Protein AF-A0A3C1LB53-F1 (afdb_monomer)

Radius of gyration: 31.08 Å; Cα contacts (8 Å, |Δi|>4): 288; chains: 1; bounding box: 71×48×94 Å

pLDDT: mean 78.27, std 11.93, range [28.14, 94.56]

Structure (mmCIF, N/CA/C/O backbone):
data_AF-A0A3C1LB53-F1
#
_entry.id   AF-A0A3C1LB53-F1
#
loop_
_atom_site.group_PDB
_atom_site.id
_atom_site.type_symbol
_atom_site.label_atom_id
_atom_site.label_alt_id
_atom_site.label_comp_id
_atom_site.label_asym_id
_atom_site.label_entity_id
_atom_site.label_seq_id
_atom_site.pdbx_PDB_ins_code
_atom_site.Cartn_x
_atom_site.Cartn_y
_atom_site.Cartn_z
_atom_site.occupancy
_atom_site.B_iso_or_equiv
_atom_site.auth_seq_id
_atom_site.auth_comp_id
_atom_site.auth_asym_id
_atom_site.auth_atom_id
_atom_site.pdbx_PDB_model_num
ATOM 1 N N . MET A 1 1 ? 11.027 14.997 -14.728 1.00 46.91 1 MET A N 1
ATOM 2 C CA . MET A 1 1 ? 11.339 13.671 -14.142 1.00 46.91 1 MET A CA 1
ATOM 3 C C . MET A 1 1 ? 10.729 13.478 -12.745 1.00 46.91 1 MET A C 1
ATOM 5 O O . MET A 1 1 ? 10.028 12.491 -12.561 1.00 46.91 1 MET A O 1
ATOM 9 N N . ARG A 1 2 ? 10.890 14.420 -11.790 1.00 47.69 2 ARG A N 1
ATOM 10 C CA . ARG A 1 2 ? 10.272 14.357 -10.437 1.00 47.69 2 ARG A CA 1
ATOM 11 C C . ARG A 1 2 ? 8.750 14.111 -10.445 1.00 47.69 2 ARG A C 1
ATOM 13 O O . ARG A 1 2 ? 8.288 13.198 -9.766 1.00 47.69 2 ARG A O 1
ATOM 20 N N . ASP A 1 3 ? 7.990 14.831 -11.271 1.00 52.19 3 ASP A N 1
ATOM 21 C CA . ASP A 1 3 ? 6.524 14.672 -11.346 1.00 52.19 3 ASP A CA 1
ATOM 22 C C . ASP A 1 3 ? 6.073 13.354 -11.979 1.00 52.19 3 ASP A C 1
ATOM 24 O O . ASP A 1 3 ? 4.930 12.935 -11.797 1.00 52.19 3 ASP A O 1
ATOM 28 N N . THR A 1 4 ? 6.945 12.705 -12.748 1.00 54.25 4 THR A N 1
ATOM 29 C CA . THR A 1 4 ? 6.654 11.421 -13.393 1.00 54.25 4 THR A CA 1
ATOM 30 C C . THR A 1 4 ? 6.797 10.292 -12.375 1.00 54.25 4 THR A C 1
ATOM 32 O O . THR A 1 4 ? 5.874 9.498 -12.225 1.00 54.25 4 THR A O 1
ATOM 35 N N . VAL A 1 5 ? 7.887 10.296 -11.594 1.00 56.81 5 VAL A N 1
ATOM 36 C CA . VAL A 1 5 ? 8.133 9.325 -10.508 1.00 56.81 5 VAL A CA 1
ATOM 37 C C . VAL A 1 5 ? 7.121 9.484 -9.368 1.00 56.81 5 VAL A C 1
ATOM 39 O O . VAL A 1 5 ? 6.623 8.505 -8.815 1.00 56.81 5 VAL A O 1
ATOM 42 N N . ALA A 1 6 ? 6.766 10.724 -9.017 1.00 60.75 6 ALA A N 1
ATOM 43 C CA . ALA A 1 6 ? 5.757 10.977 -7.991 1.00 60.75 6 ALA A CA 1
ATOM 44 C C . ALA A 1 6 ? 4.367 10.463 -8.404 1.00 60.75 6 ALA A C 1
ATOM 46 O O . ALA A 1 6 ? 3.650 9.916 -7.566 1.00 60.75 6 ALA A O 1
ATOM 47 N N . ARG A 1 7 ? 4.001 10.599 -9.687 1.00 58.53 7 ARG A N 1
ATOM 48 C CA . ARG A 1 7 ? 2.725 10.101 -10.221 1.00 58.53 7 ARG A CA 1
ATOM 49 C C . ARG A 1 7 ? 2.685 8.581 -10.342 1.00 58.53 7 ARG A C 1
ATOM 51 O O . ARG A 1 7 ? 1.647 8.004 -10.038 1.00 58.53 7 ARG A O 1
ATOM 58 N N . SER A 1 8 ? 3.787 7.929 -10.713 1.00 58.62 8 SER A N 1
ATOM 59 C CA . SER A 1 8 ? 3.839 6.463 -10.782 1.00 58.62 8 SER A CA 1
ATOM 60 C C . SER A 1 8 ? 3.802 5.799 -9.401 1.00 58.62 8 SER A C 1
ATOM 62 O O . SER A 1 8 ? 3.208 4.736 -9.254 1.00 58.62 8 SER A O 1
ATOM 64 N N . LEU A 1 9 ? 4.347 6.444 -8.362 1.00 65.69 9 LEU A N 1
ATOM 65 C CA . LEU A 1 9 ? 4.307 5.934 -6.982 1.00 65.69 9 LEU A CA 1
ATOM 66 C C . LEU A 1 9 ? 3.056 6.350 -6.189 1.00 65.69 9 LEU A C 1
ATOM 68 O O . LEU A 1 9 ? 2.838 5.854 -5.080 1.00 65.69 9 LEU A O 1
ATOM 72 N N . ALA A 1 10 ? 2.233 7.260 -6.716 1.00 65.25 10 ALA A N 1
ATOM 73 C CA . ALA A 1 10 ? 1.051 7.769 -6.020 1.00 65.25 10 ALA A CA 1
ATOM 74 C C . ALA A 1 10 ? 0.059 6.666 -5.593 1.00 65.25 10 ALA A C 1
ATOM 76 O O . ALA A 1 10 ? -0.355 6.693 -4.431 1.00 65.25 10 ALA A O 1
ATOM 77 N N . PRO A 1 11 ? -0.278 5.661 -6.431 1.00 62.09 11 PRO A N 1
ATOM 78 C CA . PRO A 1 11 ? -1.201 4.596 -6.037 1.00 62.09 11 PRO A CA 1
ATOM 79 C C . PRO A 1 11 ? -0.694 3.794 -4.834 1.00 62.09 11 PRO A C 1
ATOM 81 O O . PRO A 1 11 ? -1.446 3.541 -3.896 1.00 62.09 11 PRO A O 1
ATOM 84 N N . VAL A 1 12 ? 0.603 3.470 -4.811 1.00 66.31 12 VAL A N 1
ATOM 85 C CA . VAL A 1 12 ? 1.238 2.733 -3.707 1.00 66.31 12 VAL A CA 1
ATOM 86 C C . VAL A 1 12 ? 1.220 3.554 -2.425 1.00 66.31 12 VAL A C 1
ATOM 88 O O . VAL A 1 12 ? 0.872 3.044 -1.365 1.00 66.31 12 VAL A O 1
ATOM 91 N N . ARG A 1 13 ? 1.536 4.852 -2.510 1.00 73.12 13 ARG A N 1
ATOM 92 C CA . ARG A 1 13 ? 1.498 5.750 -1.346 1.00 73.12 13 ARG A CA 1
ATOM 93 C C . ARG A 1 13 ? 0.098 5.840 -0.751 1.00 73.12 13 ARG A C 1
ATOM 95 O O . ARG A 1 13 ? -0.046 5.761 0.465 1.00 73.12 13 ARG A O 1
ATOM 102 N N . VAL A 1 14 ? -0.924 5.966 -1.595 1.00 70.81 14 VAL A N 1
ATOM 103 C CA . VAL A 1 14 ? -2.325 5.987 -1.154 1.00 70.81 14 VAL A CA 1
ATOM 104 C C . VAL A 1 14 ? -2.708 4.654 -0.504 1.00 70.81 14 VAL A C 1
ATOM 106 O O . VAL A 1 14 ? -3.319 4.670 0.564 1.00 70.81 14 VAL A O 1
ATOM 109 N N . ALA A 1 15 ? -2.290 3.518 -1.077 1.00 66.88 15 ALA A N 1
ATOM 110 C CA . ALA A 1 15 ? -2.527 2.181 -0.515 1.00 66.88 15 ALA A CA 1
ATOM 111 C C . ALA A 1 15 ? -1.981 2.070 0.908 1.00 66.88 15 ALA A C 1
ATOM 113 O O . ALA A 1 15 ? -2.692 1.703 1.844 1.00 66.88 15 ALA A O 1
ATOM 114 N N . SER A 1 16 ? -0.709 2.432 1.061 1.00 70.81 16 SER A N 1
ATOM 115 C CA . SER A 1 16 ? 0.018 2.338 2.320 1.00 70.81 16 SER A CA 1
ATOM 116 C C . SER A 1 16 ? -0.558 3.284 3.371 1.00 70.81 16 SER A C 1
ATOM 118 O O . SER A 1 16 ? -0.733 2.881 4.517 1.00 70.81 16 SER A O 1
ATOM 120 N N . LEU A 1 17 ? -0.924 4.516 2.994 1.00 79.75 17 LEU A N 1
ATOM 121 C CA . LEU A 1 17 ? -1.546 5.478 3.910 1.00 79.75 17 LEU A CA 1
ATOM 122 C C . LEU A 1 17 ? -2.924 5.016 4.388 1.00 79.75 17 LEU A C 1
ATOM 124 O O . LEU A 1 17 ? -3.208 5.092 5.584 1.00 79.75 17 LEU A O 1
ATOM 128 N N . LEU A 1 18 ? -3.762 4.499 3.484 1.00 72.31 18 LEU A N 1
ATOM 129 C CA . LEU A 1 18 ? -5.044 3.898 3.857 1.00 72.31 18 LEU A CA 1
ATOM 130 C C . LEU A 1 18 ? -4.835 2.709 4.796 1.00 72.31 18 LEU A C 1
ATOM 132 O O . LEU A 1 18 ? -5.570 2.559 5.771 1.00 72.31 18 LEU A O 1
ATOM 136 N N . SER A 1 19 ? -3.797 1.911 4.542 1.00 67.62 19 SER A N 1
ATOM 137 C CA . SER A 1 19 ? -3.462 0.766 5.378 1.00 67.62 19 SER A CA 1
ATOM 138 C C . SER A 1 19 ? -3.103 1.147 6.801 1.00 67.62 19 SER A C 1
ATOM 140 O O . SER A 1 19 ? -3.735 0.687 7.757 1.00 67.62 19 SER A O 1
ATOM 142 N N . ILE A 1 20 ? -2.171 2.086 6.934 1.00 78.00 20 ILE A N 1
ATOM 143 C CA . ILE A 1 20 ? -1.763 2.648 8.219 1.00 78.00 20 ILE A CA 1
ATOM 144 C C . ILE A 1 20 ? -2.967 3.268 8.943 1.00 78.00 20 ILE A C 1
ATOM 146 O O . ILE A 1 20 ? -3.147 3.030 10.138 1.00 78.00 20 ILE A O 1
ATOM 150 N N . ALA A 1 21 ? -3.827 4.008 8.235 1.00 81.00 21 ALA A N 1
ATOM 151 C CA . ALA A 1 21 ? -5.024 4.604 8.820 1.00 81.00 21 ALA A CA 1
ATOM 152 C C . ALA A 1 21 ? -5.981 3.537 9.377 1.00 81.00 21 ALA A C 1
ATOM 154 O O . ALA A 1 21 ? -6.424 3.651 10.518 1.00 81.00 21 ALA A O 1
ATOM 155 N N . CYS A 1 22 ? -6.256 2.464 8.629 1.00 72.88 22 CYS A N 1
ATOM 156 C CA . CYS A 1 22 ? -7.092 1.359 9.102 1.00 72.88 22 CYS A CA 1
ATOM 157 C C . CYS A 1 22 ? -6.512 0.678 10.353 1.00 72.88 22 CYS A C 1
ATOM 159 O O . CYS A 1 22 ? -7.256 0.434 11.308 1.00 72.88 22 CYS A O 1
ATOM 161 N N . VAL A 1 23 ? -5.198 0.417 10.379 1.00 73.38 23 VAL A N 1
ATOM 162 C CA . VAL A 1 23 ? -4.503 -0.151 11.551 1.00 73.38 23 VAL A CA 1
ATOM 163 C C . VAL A 1 23 ? -4.656 0.769 12.763 1.00 73.38 23 VAL A C 1
ATOM 165 O O . VAL A 1 23 ? -4.979 0.312 13.861 1.00 73.38 23 VAL A O 1
ATOM 168 N N . LEU A 1 24 ? -4.475 2.075 12.562 1.00 84.00 24 LEU A N 1
ATOM 169 C CA . LEU A 1 24 ? -4.544 3.062 13.631 1.00 84.00 24 LEU A CA 1
ATOM 170 C C . LEU A 1 24 ? -5.963 3.197 14.201 1.00 84.00 24 LEU A C 1
ATOM 172 O O . LEU A 1 24 ? -6.129 3.252 15.420 1.00 84.00 24 LEU A O 1
ATOM 176 N N . ILE A 1 25 ? -6.998 3.162 13.355 1.00 82.00 25 ILE A N 1
ATOM 177 C CA . ILE A 1 25 ? -8.403 3.116 13.804 1.00 82.00 25 ILE A CA 1
ATOM 178 C C . ILE A 1 25 ? -8.652 1.851 14.632 1.00 82.00 25 ILE A C 1
ATOM 180 O O . ILE A 1 25 ? -9.246 1.916 15.706 1.00 82.00 25 ILE A O 1
ATOM 184 N N . ALA A 1 26 ? -8.180 0.689 14.175 1.00 73.44 26 ALA A N 1
ATOM 185 C CA . ALA A 1 26 ? -8.355 -0.568 14.901 1.00 73.44 26 ALA A CA 1
ATOM 186 C C . ALA A 1 26 ? -7.703 -0.527 16.296 1.00 73.44 26 ALA A C 1
ATOM 188 O O . ALA A 1 26 ? -8.343 -0.876 17.294 1.00 73.44 26 ALA A O 1
ATOM 189 N N . ALA A 1 27 ? -6.455 -0.058 16.369 1.00 80.50 27 ALA A N 1
ATOM 190 C CA . ALA A 1 27 ? -5.700 0.065 17.612 1.00 80.50 27 ALA A CA 1
ATOM 191 C C . ALA A 1 27 ? -6.355 1.055 18.588 1.00 80.50 27 ALA A C 1
ATOM 193 O O . ALA A 1 27 ? -6.500 0.768 19.776 1.00 80.50 27 ALA A O 1
ATOM 194 N N . THR A 1 28 ? -6.819 2.200 18.087 1.00 84.94 28 THR A N 1
ATOM 195 C CA . THR A 1 28 ? -7.469 3.233 18.910 1.00 84.94 28 THR A CA 1
ATOM 196 C C . THR A 1 28 ? -8.845 2.804 19.406 1.00 84.94 28 THR A C 1
ATOM 198 O O . THR A 1 28 ? -9.196 3.091 20.549 1.00 84.94 28 THR A O 1
ATOM 201 N N . VAL A 1 29 ? -9.601 2.031 18.620 1.00 82.25 29 VAL A N 1
ATOM 202 C CA . VAL A 1 29 ? -10.841 1.390 19.084 1.00 82.25 29 VAL A CA 1
ATOM 203 C C . VAL A 1 29 ? -10.561 0.384 20.203 1.00 82.25 29 VAL A C 1
ATOM 205 O O . VAL A 1 29 ? -11.335 0.320 21.161 1.00 82.25 29 VAL A O 1
ATOM 208 N N . LEU A 1 30 ? -9.480 -0.398 20.113 1.00 80.19 30 LEU A N 1
ATOM 209 C CA . LEU A 1 30 ? -9.091 -1.332 21.175 1.00 80.19 30 LEU A CA 1
ATOM 210 C C . LEU A 1 30 ? -8.728 -0.578 22.464 1.00 80.19 30 LEU A C 1
ATOM 212 O O . LEU A 1 30 ? -9.268 -0.893 23.524 1.00 80.19 30 LEU A O 1
ATOM 216 N N . LEU A 1 31 ? -7.911 0.472 22.350 1.00 83.56 31 LEU A N 1
ATOM 217 C CA . LEU A 1 31 ? -7.533 1.340 23.468 1.00 83.56 31 LEU A CA 1
ATOM 218 C C . LEU A 1 31 ? -8.756 2.016 24.108 1.00 83.56 31 LEU A C 1
ATOM 220 O O . LEU A 1 31 ? -8.923 2.011 25.327 1.00 83.56 31 LEU A O 1
ATOM 224 N N . GLY A 1 32 ? -9.673 2.536 23.293 1.00 83.75 32 GLY A N 1
ATOM 225 C CA . GLY A 1 32 ? -10.911 3.135 23.781 1.00 83.75 32 GLY A CA 1
ATOM 226 C C . GLY A 1 32 ? -11.844 2.127 24.465 1.00 83.75 32 GLY A C 1
ATOM 227 O O . GLY A 1 32 ? -12.562 2.476 25.401 1.00 83.75 32 GLY A O 1
ATOM 228 N N . ARG A 1 33 ? -11.816 0.849 24.065 1.00 80.00 33 ARG A N 1
ATOM 229 C CA . ARG A 1 33 ? -12.563 -0.220 24.750 1.00 80.00 33 ARG A CA 1
ATOM 230 C C . ARG A 1 33 ? -11.959 -0.599 26.093 1.00 80.00 33 ARG A C 1
ATOM 232 O O . ARG A 1 33 ? -12.714 -0.832 27.035 1.00 80.00 33 ARG A O 1
ATOM 239 N N . GLU A 1 34 ? -10.637 -0.636 26.197 1.00 82.00 34 GLU A N 1
ATOM 240 C CA . GLU A 1 34 ? -9.948 -0.821 27.477 1.00 82.00 34 GLU A CA 1
ATOM 241 C C . GLU A 1 34 ? -10.311 0.309 28.453 1.00 82.00 34 GLU A C 1
ATOM 243 O O . GLU A 1 34 ? -10.662 0.073 29.609 1.00 82.00 34 GLU A O 1
ATOM 248 N N . ARG A 1 35 ? -10.377 1.537 27.933 1.00 84.75 35 ARG A N 1
ATOM 249 C CA . ARG A 1 35 ? -10.752 2.762 28.654 1.00 84.75 35 ARG A CA 1
ATOM 250 C C . ARG A 1 35 ? -12.267 3.004 28.725 1.00 84.75 35 ARG A C 1
ATOM 252 O O . ARG A 1 35 ? -12.703 4.086 29.112 1.00 84.75 35 ARG A O 1
ATOM 259 N N . ARG A 1 36 ? -13.111 2.019 28.387 1.00 83.75 36 ARG A N 1
ATOM 260 C CA . ARG A 1 36 ? -14.563 2.228 28.196 1.00 83.75 36 ARG A CA 1
ATOM 261 C C . ARG A 1 36 ? -15.267 2.821 29.415 1.00 83.75 36 ARG A C 1
ATOM 263 O O . ARG A 1 36 ? -16.212 3.586 29.252 1.00 83.75 36 ARG A O 1
ATOM 270 N N . ARG A 1 37 ? -14.847 2.455 30.631 1.00 84.75 37 ARG A N 1
ATOM 271 C CA . ARG A 1 37 ? -15.431 2.999 31.871 1.00 84.75 37 ARG A CA 1
ATOM 272 C C . ARG A 1 37 ? -15.138 4.491 32.019 1.00 84.75 37 ARG A C 1
ATOM 274 O O . ARG A 1 37 ? -16.052 5.246 32.318 1.00 84.75 37 ARG A O 1
ATOM 281 N N . GLU A 1 38 ? -13.900 4.895 31.760 1.00 88.50 38 GLU A N 1
ATOM 282 C CA . GLU A 1 38 ? -13.447 6.288 31.815 1.00 88.50 38 GLU A CA 1
ATOM 283 C C . GLU A 1 38 ? -14.166 7.140 30.761 1.00 88.50 38 GLU A C 1
ATOM 285 O O . GLU A 1 38 ? -14.794 8.139 31.104 1.00 88.50 38 GLU A O 1
ATOM 290 N N . LEU A 1 39 ? -14.194 6.681 29.503 1.00 87.06 39 LEU A N 1
ATOM 291 C CA . LEU A 1 39 ? -14.891 7.378 28.414 1.00 87.06 39 LEU A CA 1
ATOM 292 C C . LEU A 1 39 ? -16.389 7.538 28.692 1.00 87.06 39 LEU A C 1
ATOM 294 O O . LEU A 1 39 ? -16.947 8.610 28.474 1.00 87.06 39 LEU A O 1
ATOM 298 N N . ARG A 1 40 ? -17.036 6.492 29.220 1.00 85.69 40 ARG A N 1
ATOM 299 C CA . ARG A 1 40 ? -18.462 6.538 29.558 1.00 85.69 40 ARG A CA 1
ATOM 300 C C . ARG A 1 40 ? -18.741 7.487 30.721 1.00 85.69 40 ARG A C 1
ATOM 302 O O . ARG A 1 40 ? -19.764 8.158 30.704 1.00 85.69 40 ARG A O 1
ATOM 309 N N . LEU A 1 41 ? -17.861 7.557 31.721 1.00 89.94 41 LEU A N 1
ATOM 310 C CA . LEU A 1 41 ? -17.999 8.503 32.832 1.00 89.94 41 LEU A CA 1
ATOM 311 C C . LEU A 1 41 ? -17.893 9.956 32.352 1.00 89.94 41 LEU A C 1
ATOM 313 O O . LEU A 1 41 ? -18.724 10.770 32.741 1.00 89.94 41 LEU A O 1
ATOM 317 N N . LEU A 1 42 ? -16.919 10.270 31.493 1.00 87.50 42 LEU A N 1
ATOM 318 C CA . LEU A 1 42 ? -16.757 11.611 30.916 1.00 87.50 42 LEU A CA 1
ATOM 319 C C . LEU A 1 42 ? -17.951 11.998 30.038 1.00 87.50 42 LEU A C 1
ATOM 321 O O . LEU A 1 42 ? -18.494 13.092 30.164 1.00 87.50 42 LEU A O 1
ATOM 325 N N . ALA A 1 43 ? -18.423 11.067 29.211 1.00 86.19 43 ALA A N 1
ATOM 326 C CA . ALA A 1 43 ? -19.570 11.307 28.350 1.00 86.19 43 ALA A CA 1
ATOM 327 C C . ALA A 1 43 ? -20.884 11.455 29.154 1.00 86.19 43 ALA A C 1
ATOM 329 O O . ALA A 1 43 ? -21.685 12.335 28.858 1.00 86.19 43 ALA A O 1
ATOM 330 N N . MET A 1 44 ? -21.087 10.686 30.236 1.00 87.25 44 MET A N 1
ATOM 331 C CA . MET A 1 44 ? -22.239 10.862 31.145 1.00 87.25 44 MET A CA 1
ATOM 332 C C . MET A 1 44 ? -22.193 12.174 31.940 1.00 87.25 44 MET A C 1
ATOM 334 O O . MET A 1 44 ? -23.237 12.670 32.351 1.00 87.25 44 MET A O 1
ATOM 338 N N . ARG A 1 45 ? -21.005 12.758 32.145 1.00 89.00 45 ARG A N 1
ATOM 339 C CA . ARG A 1 45 ? -20.851 14.109 32.710 1.00 89.00 45 ARG A CA 1
ATOM 340 C C . ARG A 1 45 ? -21.210 15.220 31.715 1.00 89.00 45 ARG A C 1
ATOM 342 O O . ARG A 1 45 ? -21.141 16.389 32.079 1.00 89.00 45 ARG A O 1
ATOM 349 N N . GLY A 1 46 ? -21.591 14.872 30.484 1.00 85.69 46 GLY A N 1
ATOM 350 C CA . GLY A 1 46 ? -21.941 15.829 29.438 1.00 85.69 46 GLY A CA 1
ATOM 351 C C . GLY A 1 46 ? -20.727 16.510 28.807 1.00 85.69 46 GLY A C 1
ATOM 352 O O . GLY A 1 46 ? -20.868 17.571 28.200 1.00 85.69 46 GLY A O 1
ATOM 353 N N . GLU A 1 47 ? -19.523 15.945 28.952 1.00 89.69 47 GLU A N 1
ATOM 354 C CA . GLU A 1 47 ? -18.356 16.500 28.274 1.00 89.69 47 GLU A CA 1
ATOM 355 C C . GLU A 1 47 ? -18.458 16.310 26.759 1.00 89.69 47 GLU A C 1
ATOM 357 O O . GLU A 1 47 ? -18.709 15.216 26.257 1.00 89.69 47 GLU A O 1
ATOM 362 N N . HIS A 1 48 ? -18.219 17.393 26.017 1.00 87.19 48 HIS A N 1
ATOM 363 C CA . HIS A 1 48 ? -18.250 17.365 24.560 1.00 87.19 48 HIS A CA 1
ATOM 364 C C . HIS A 1 48 ? -17.171 16.408 24.002 1.00 87.19 48 HIS A C 1
ATOM 366 O O . HIS A 1 48 ? -16.021 16.478 24.455 1.00 87.19 48 HIS A O 1
ATOM 372 N N . PRO A 1 49 ? -17.460 15.593 22.964 1.00 87.25 49 PRO A N 1
ATOM 373 C CA . PRO A 1 49 ? -16.526 14.603 22.406 1.00 87.25 49 PRO A CA 1
ATOM 374 C C . PRO A 1 49 ? -15.147 15.163 22.031 1.00 87.25 49 PRO A C 1
ATOM 376 O O . PRO A 1 49 ? -14.130 14.486 22.176 1.00 87.25 49 PRO A O 1
ATOM 379 N N . ALA A 1 50 ? -15.095 16.425 21.595 1.00 88.38 50 ALA A N 1
ATOM 380 C CA . ALA A 1 50 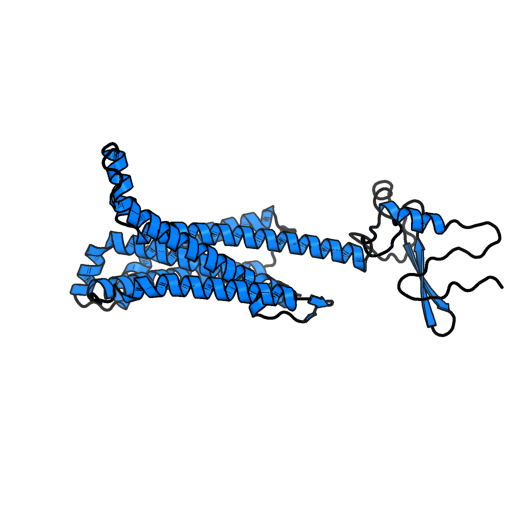? -13.841 17.113 21.282 1.00 88.38 50 ALA A CA 1
ATOM 381 C C . ALA A 1 50 ? -12.950 17.354 22.516 1.00 88.38 50 ALA A C 1
ATOM 383 O O . ALA A 1 50 ? -11.730 17.269 22.408 1.00 88.38 50 ALA A O 1
ATOM 384 N N . ARG A 1 51 ? -13.534 17.627 23.693 1.00 89.44 51 ARG A N 1
ATOM 385 C CA . ARG A 1 51 ? -12.766 17.803 24.939 1.00 89.44 51 ARG A CA 1
ATOM 386 C C . ARG A 1 51 ? -12.184 16.480 25.413 1.00 89.44 51 ARG A C 1
ATOM 388 O O . ARG A 1 51 ? -11.013 16.437 25.774 1.00 89.44 51 ARG A O 1
ATOM 395 N N . ILE A 1 52 ? -12.964 15.404 25.307 1.00 88.25 52 ILE A N 1
ATOM 396 C CA . ILE A 1 52 ? -12.493 14.045 25.589 1.00 88.25 52 ILE A CA 1
ATOM 397 C C . ILE A 1 52 ? -11.333 13.702 24.645 1.00 88.25 52 ILE A C 1
ATOM 399 O O . ILE A 1 52 ? -10.265 13.319 25.105 1.00 88.25 52 ILE A O 1
ATOM 403 N N . ALA A 1 53 ? -11.489 13.922 23.336 1.00 89.12 53 ALA A N 1
ATOM 404 C CA . ALA A 1 53 ? -10.420 13.704 22.359 1.00 89.12 53 ALA A CA 1
ATOM 405 C C . ALA A 1 53 ? -9.134 14.478 22.712 1.00 89.12 53 ALA A C 1
ATOM 407 O O . ALA A 1 53 ? -8.054 13.889 22.741 1.00 89.12 53 ALA A O 1
ATOM 408 N N . LEU A 1 54 ? -9.257 15.769 23.046 1.00 91.06 54 LEU A N 1
ATOM 409 C CA . LEU A 1 54 ? -8.132 16.619 23.451 1.00 91.06 54 LEU A CA 1
ATOM 410 C C . LEU A 1 54 ? -7.441 16.134 24.731 1.00 91.06 54 LEU A C 1
ATOM 412 O O . LEU A 1 54 ? -6.216 16.192 24.808 1.00 91.06 54 LEU A O 1
ATOM 416 N N . ALA A 1 55 ? -8.196 15.619 25.703 1.00 90.25 55 ALA A N 1
ATOM 417 C CA . ALA A 1 55 ? -7.639 15.084 26.944 1.00 90.25 55 ALA A CA 1
ATOM 418 C C . ALA A 1 55 ? -6.753 13.846 26.707 1.00 90.25 55 ALA A C 1
ATOM 420 O O . ALA A 1 55 ? -5.762 13.654 27.411 1.00 90.25 55 ALA A O 1
ATOM 421 N N . PHE A 1 56 ? -7.060 13.033 25.689 1.00 89.94 56 PHE A N 1
ATOM 422 C CA . PHE A 1 56 ? -6.260 11.854 25.329 1.00 89.94 56 PHE A CA 1
ATOM 423 C C . PHE A 1 56 ? -5.086 12.165 24.385 1.00 89.94 56 PHE A C 1
ATOM 425 O O . PHE A 1 56 ? -4.114 11.405 24.365 1.00 89.94 56 PHE A O 1
ATOM 432 N N . THR A 1 57 ? -5.110 13.287 23.660 1.00 92.69 57 THR A N 1
ATOM 433 C CA . THR A 1 57 ? -4.025 13.743 22.769 1.00 92.69 57 THR A CA 1
ATOM 434 C C . THR A 1 57 ? -2.609 13.667 23.363 1.00 92.69 57 THR A C 1
ATOM 436 O O . THR A 1 57 ? -1.741 13.133 22.674 1.00 92.69 57 THR A O 1
ATOM 439 N N . PRO A 1 58 ? -2.314 14.119 24.602 1.00 93.25 58 PRO A N 1
ATOM 440 C CA . PRO A 1 58 ? -0.957 14.023 25.155 1.00 93.25 58 PRO A CA 1
ATOM 441 C C . PRO A 1 58 ? -0.478 12.575 25.311 1.00 93.25 58 PRO A C 1
ATOM 443 O O . PRO A 1 58 ? 0.675 12.276 25.009 1.00 93.25 58 PRO A O 1
ATOM 446 N N . SER A 1 59 ? -1.363 11.655 25.708 1.00 92.19 59 SER A N 1
ATOM 447 C CA . SER A 1 59 ? -1.023 10.228 25.803 1.00 92.19 59 SER A CA 1
ATOM 448 C C . SER A 1 59 ? -0.756 9.605 24.429 1.00 92.19 59 SER A C 1
ATOM 450 O O . SER A 1 59 ? 0.168 8.809 24.273 1.00 92.19 59 SER A O 1
ATOM 452 N N . LEU A 1 60 ? -1.517 10.025 23.412 1.00 92.19 60 LEU A N 1
ATOM 453 C CA . LEU A 1 60 ? -1.325 9.602 22.027 1.00 92.19 60 LEU A CA 1
ATOM 454 C C . LEU A 1 60 ? -0.015 10.149 21.451 1.00 92.19 60 LEU A C 1
ATOM 456 O O . LEU A 1 60 ? 0.716 9.404 20.810 1.00 92.19 60 LEU A O 1
ATOM 460 N N . LEU A 1 61 ? 0.313 11.416 21.716 1.00 92.88 61 LEU A N 1
ATOM 461 C CA . LEU A 1 61 ? 1.587 12.035 21.338 1.00 92.88 61 LEU A CA 1
ATOM 462 C C . LEU A 1 61 ? 2.774 11.324 21.986 1.00 92.88 61 LEU A C 1
ATOM 464 O O . LEU A 1 61 ? 3.742 11.018 21.295 1.00 92.88 61 LEU A O 1
ATOM 468 N N . ALA A 1 62 ? 2.683 11.012 23.281 1.00 93.19 62 ALA A N 1
ATOM 469 C CA . ALA A 1 62 ? 3.735 10.301 24.002 1.00 93.19 62 ALA A CA 1
ATOM 470 C C . ALA A 1 62 ? 4.042 8.924 23.385 1.00 93.19 62 ALA A C 1
ATOM 472 O O . ALA A 1 62 ? 5.198 8.513 23.362 1.00 93.19 62 ALA A O 1
ATOM 473 N N . ALA A 1 63 ? 3.034 8.237 22.838 1.00 89.81 63 ALA A N 1
ATOM 474 C CA . ALA A 1 63 ? 3.219 6.978 22.116 1.00 89.81 63 ALA A CA 1
ATOM 475 C C . ALA A 1 63 ? 3.650 7.176 20.647 1.00 89.81 63 ALA A C 1
ATOM 477 O O . ALA A 1 63 ? 4.469 6.418 20.128 1.00 89.81 63 ALA A O 1
ATOM 478 N N . ALA A 1 64 ? 3.113 8.191 19.965 1.00 91.38 64 ALA A N 1
ATOM 479 C CA . ALA A 1 64 ? 3.334 8.414 18.538 1.00 91.38 64 ALA A CA 1
ATOM 480 C C . ALA A 1 64 ? 4.709 9.018 18.224 1.00 91.38 64 ALA A C 1
ATOM 482 O O . ALA A 1 64 ? 5.288 8.689 17.192 1.00 91.38 64 ALA A O 1
ATOM 483 N N . LEU A 1 65 ? 5.253 9.869 19.098 1.00 93.75 65 LEU A N 1
ATOM 484 C CA . LEU A 1 65 ? 6.574 10.478 18.917 1.00 93.75 65 LEU A CA 1
ATOM 485 C C . LEU A 1 65 ? 7.707 9.442 18.807 1.00 93.75 65 LEU A C 1
ATOM 487 O O . LEU A 1 65 ? 8.401 9.461 17.789 1.00 93.75 65 LEU A O 1
ATOM 491 N N . PRO A 1 66 ? 7.902 8.510 19.764 1.00 93.75 66 PRO A N 1
ATOM 492 C CA . PRO A 1 66 ? 8.954 7.502 19.643 1.00 93.75 66 PRO A CA 1
ATOM 493 C C . PRO A 1 66 ? 8.730 6.584 18.436 1.00 93.75 66 PRO A C 1
ATOM 495 O O . PRO A 1 66 ? 9.688 6.253 17.743 1.00 93.75 66 PRO A O 1
ATOM 498 N N . ALA A 1 67 ? 7.478 6.234 18.118 1.00 89.00 67 ALA A N 1
ATOM 499 C CA . ALA A 1 67 ? 7.160 5.459 16.919 1.00 89.00 67 ALA A CA 1
ATOM 500 C C . ALA A 1 67 ? 7.524 6.211 15.625 1.00 89.00 67 ALA A C 1
ATOM 502 O O . ALA A 1 67 ? 8.082 5.617 14.706 1.00 89.00 67 ALA A O 1
ATOM 503 N N . GLY A 1 68 ? 7.263 7.519 15.563 1.00 91.19 68 GLY A N 1
ATOM 504 C CA . GLY A 1 68 ? 7.644 8.377 14.443 1.00 91.19 68 GLY A CA 1
ATOM 505 C C . GLY A 1 68 ? 9.160 8.496 14.285 1.00 91.19 68 GLY A C 1
ATOM 506 O O . GLY A 1 68 ? 9.662 8.398 13.168 1.00 91.19 68 GLY A O 1
ATOM 507 N N . VAL A 1 69 ? 9.897 8.628 15.394 1.00 93.88 69 VAL A N 1
ATOM 508 C CA . VAL A 1 69 ? 11.371 8.639 15.393 1.00 93.88 69 VAL A CA 1
ATOM 509 C C . VAL A 1 69 ? 11.926 7.302 14.900 1.00 93.88 69 VAL A C 1
ATOM 511 O O . VAL A 1 69 ? 12.787 7.290 14.026 1.00 93.88 69 VAL A O 1
ATOM 514 N N . LEU A 1 70 ? 11.404 6.177 15.395 1.00 93.25 70 LEU A N 1
ATOM 515 C CA . LEU A 1 70 ? 11.807 4.838 14.949 1.00 93.25 70 LEU A CA 1
ATOM 516 C C . LEU A 1 70 ? 11.460 4.592 13.473 1.00 93.25 70 LEU A C 1
ATOM 518 O O . LEU A 1 70 ? 12.261 4.027 12.729 1.00 93.25 70 LEU A O 1
ATOM 522 N N . GLY A 1 71 ? 10.291 5.050 13.023 1.00 88.94 71 GLY A N 1
ATOM 523 C CA . GLY A 1 71 ? 9.879 4.987 11.620 1.00 88.94 71 GLY A CA 1
ATOM 524 C C . GLY A 1 71 ? 10.793 5.811 10.711 1.00 88.94 71 GLY A C 1
ATOM 525 O O . GLY A 1 71 ? 11.228 5.335 9.668 1.00 88.94 71 GLY A O 1
ATOM 526 N N . PHE A 1 72 ? 11.154 7.023 11.132 1.00 91.25 72 PHE A N 1
ATOM 527 C CA . PHE A 1 72 ? 12.101 7.857 10.398 1.00 91.25 72 PHE A CA 1
ATOM 528 C C . PHE A 1 72 ? 13.503 7.236 10.366 1.00 91.25 72 PHE A C 1
ATOM 530 O O . PHE A 1 72 ? 14.114 7.166 9.304 1.00 91.25 72 PHE A O 1
ATOM 537 N N . ALA A 1 73 ? 13.998 6.737 11.502 1.00 92.38 73 ALA A N 1
ATOM 538 C CA . ALA A 1 73 ? 15.312 6.105 11.598 1.00 92.38 73 ALA A CA 1
ATOM 539 C C . ALA A 1 73 ? 15.406 4.824 10.753 1.00 92.38 73 ALA A C 1
ATOM 541 O O . ALA A 1 73 ? 16.397 4.611 10.060 1.00 92.38 73 ALA A O 1
ATOM 542 N N . SER A 1 74 ? 14.363 3.990 10.759 1.00 90.50 74 SER A N 1
ATOM 543 C CA . SER A 1 74 ? 14.308 2.791 9.913 1.00 90.50 74 SER A CA 1
ATOM 544 C C . SER A 1 74 ? 14.250 3.140 8.427 1.00 90.50 74 SER A C 1
ATOM 546 O O . SER A 1 74 ? 14.989 2.549 7.638 1.00 90.50 74 SER A O 1
ATOM 548 N N . ALA A 1 75 ? 13.453 4.140 8.036 1.00 86.94 75 ALA A N 1
ATOM 549 C CA . ALA A 1 75 ? 13.434 4.635 6.661 1.00 86.94 75 ALA A CA 1
ATOM 550 C C . ALA A 1 75 ? 14.810 5.172 6.239 1.00 86.94 75 ALA A C 1
ATOM 552 O O . ALA A 1 75 ? 15.295 4.832 5.162 1.00 86.94 75 ALA A O 1
ATOM 553 N N . TRP A 1 76 ? 15.460 5.948 7.109 1.00 89.00 76 TRP A N 1
ATOM 554 C CA . TRP A 1 76 ? 16.807 6.464 6.888 1.00 89.00 76 TRP A CA 1
ATOM 555 C C . TRP A 1 76 ? 17.807 5.335 6.641 1.00 89.00 76 TRP A C 1
ATOM 557 O O . TRP A 1 76 ? 18.437 5.312 5.589 1.00 89.00 76 TRP A O 1
ATOM 567 N N . LEU A 1 77 ? 17.886 4.359 7.553 1.00 89.75 77 LEU A N 1
ATOM 568 C CA . LEU A 1 77 ? 18.787 3.207 7.435 1.00 89.75 77 LEU A CA 1
ATOM 569 C C . LEU A 1 77 ? 18.542 2.414 6.151 1.00 89.75 77 LEU A C 1
ATOM 571 O O . LEU A 1 77 ? 19.489 2.011 5.479 1.00 89.75 77 LEU A O 1
ATOM 575 N N . THR A 1 78 ? 17.274 2.214 5.792 1.00 87.38 78 THR A N 1
ATOM 576 C CA . THR A 1 78 ? 16.913 1.470 4.583 1.00 87.38 78 THR A CA 1
ATOM 577 C C . THR A 1 78 ? 17.402 2.201 3.334 1.00 87.38 78 THR A C 1
ATOM 579 O O . THR A 1 78 ? 18.002 1.587 2.456 1.00 87.38 78 THR A O 1
ATOM 582 N N . VAL A 1 79 ? 17.208 3.520 3.263 1.00 86.12 79 VAL A N 1
ATOM 583 C CA . VAL A 1 79 ? 17.662 4.323 2.122 1.00 86.12 79 VAL A CA 1
ATOM 584 C C . VAL A 1 79 ? 19.185 4.405 2.068 1.00 86.12 79 VAL A C 1
ATOM 586 O O . VAL A 1 79 ? 19.746 4.322 0.984 1.00 86.12 79 VAL A O 1
ATOM 589 N N . THR A 1 80 ? 19.878 4.521 3.201 1.00 85.44 80 THR A N 1
ATOM 590 C CA . THR A 1 80 ? 21.344 4.617 3.195 1.00 85.44 80 THR A CA 1
ATOM 591 C C . THR A 1 80 ? 22.036 3.293 2.881 1.00 85.44 80 THR A C 1
ATOM 593 O O . THR A 1 80 ? 23.112 3.314 2.296 1.00 85.44 80 THR A O 1
ATOM 596 N N . HIS A 1 81 ? 21.450 2.150 3.261 1.00 88.00 81 HIS A N 1
ATOM 597 C CA . HIS A 1 81 ? 22.052 0.833 3.016 1.00 88.00 81 HIS A CA 1
ATOM 598 C C . HIS A 1 81 ? 21.652 0.202 1.683 1.00 88.00 81 HIS A C 1
ATOM 600 O O . HIS A 1 81 ? 22.460 -0.503 1.088 1.00 88.00 81 HIS A O 1
ATOM 606 N N . PHE A 1 82 ? 20.421 0.433 1.223 1.00 82.38 82 PHE A N 1
ATOM 607 C CA . PHE A 1 82 ? 19.890 -0.184 0.003 1.00 82.38 82 PHE A CA 1
ATOM 608 C C . PHE A 1 82 ? 19.647 0.823 -1.126 1.00 82.38 82 PHE A C 1
ATOM 610 O O . PHE A 1 82 ? 19.221 0.439 -2.215 1.00 82.38 82 PHE A O 1
ATOM 617 N N . GLY A 1 83 ? 19.877 2.113 -0.879 1.00 75.38 83 GLY A N 1
ATOM 618 C CA . GLY A 1 83 ? 19.769 3.147 -1.896 1.00 75.38 83 GLY A CA 1
ATOM 619 C C . GLY A 1 83 ? 20.97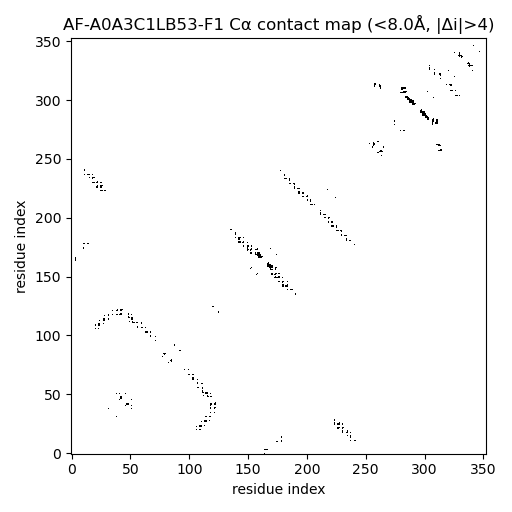1 3.159 -2.845 1.00 75.38 83 GLY A C 1
ATOM 620 O O . GLY A 1 83 ? 22.070 2.762 -2.465 1.00 75.38 83 GLY A O 1
ATOM 621 N N . PRO A 1 84 ? 20.788 3.670 -4.076 1.00 71.94 84 PRO A N 1
ATOM 622 C CA . PRO A 1 84 ? 21.852 3.742 -5.081 1.00 71.94 84 PRO A CA 1
ATOM 623 C C . PRO A 1 84 ? 22.982 4.716 -4.705 1.00 71.94 84 PRO A C 1
ATOM 625 O O . PRO A 1 84 ? 24.051 4.678 -5.304 1.00 71.94 84 PRO A O 1
ATOM 628 N N . SER A 1 85 ? 22.758 5.605 -3.733 1.00 76.50 85 SER A N 1
ATOM 629 C CA . SER A 1 85 ? 23.759 6.531 -3.205 1.00 76.50 85 SER A CA 1
ATOM 630 C C . SER A 1 85 ? 23.465 6.850 -1.740 1.00 76.50 85 SER A C 1
ATOM 632 O O . SER A 1 85 ? 22.312 7.071 -1.369 1.00 76.50 85 SER A O 1
ATOM 634 N N . ALA A 1 86 ? 24.516 6.924 -0.920 1.00 70.56 86 ALA A N 1
ATOM 635 C CA . ALA A 1 86 ? 24.427 7.356 0.475 1.00 70.56 86 ALA A CA 1
ATOM 636 C C . ALA A 1 86 ? 24.311 8.890 0.625 1.00 70.56 86 ALA A C 1
ATOM 638 O O . ALA A 1 86 ? 24.056 9.388 1.723 1.00 70.56 86 ALA A O 1
ATOM 639 N N . LEU A 1 87 ? 24.497 9.651 -0.462 1.00 77.94 87 LEU A N 1
ATOM 640 C CA . LEU A 1 87 ? 24.400 11.110 -0.459 1.00 77.94 87 LEU A CA 1
ATOM 641 C C . LEU A 1 87 ? 22.938 11.544 -0.606 1.00 77.94 87 LEU A C 1
ATOM 643 O O . LEU A 1 87 ? 22.368 11.530 -1.696 1.00 77.94 87 LEU A O 1
ATOM 647 N N . LEU A 1 88 ? 22.335 11.951 0.510 1.00 76.56 88 LEU A N 1
ATOM 648 C CA . LEU A 1 88 ? 20.985 12.506 0.542 1.00 76.56 88 LEU A CA 1
ATOM 649 C C . LEU A 1 88 ? 21.020 14.021 0.320 1.00 76.56 88 LEU A C 1
ATOM 651 O O . LEU A 1 88 ? 21.651 14.758 1.076 1.00 76.56 88 LEU A O 1
ATOM 655 N N . GLU A 1 89 ? 20.292 14.503 -0.689 1.00 84.31 89 GLU A N 1
ATOM 656 C CA . GLU A 1 89 ? 20.091 15.940 -0.897 1.00 84.31 89 GLU A CA 1
ATOM 657 C C . GLU A 1 89 ? 19.418 16.582 0.331 1.00 84.31 89 GLU A C 1
ATOM 659 O O . GLU A 1 89 ? 18.415 16.076 0.842 1.00 84.31 89 GLU A O 1
ATOM 664 N N . THR A 1 90 ? 19.879 17.764 0.756 1.00 86.00 90 THR A N 1
ATOM 665 C CA . THR A 1 90 ? 19.308 18.510 1.899 1.00 86.00 90 THR A CA 1
ATOM 666 C C . THR A 1 90 ? 17.799 18.740 1.762 1.00 86.00 90 THR A C 1
ATOM 668 O O . THR A 1 90 ? 17.051 18.707 2.742 1.00 86.00 90 THR A O 1
ATOM 671 N N . HIS A 1 91 ? 17.320 18.940 0.531 1.00 84.25 91 HIS A N 1
ATOM 672 C CA . HIS A 1 91 ? 15.895 19.089 0.251 1.00 84.25 91 HIS A CA 1
ATOM 673 C C . HIS A 1 91 ? 15.106 17.798 0.519 1.00 84.25 91 HIS A C 1
ATOM 675 O O . HIS A 1 91 ? 14.017 17.857 1.094 1.00 84.25 91 HIS A O 1
ATOM 681 N N . ALA A 1 92 ? 15.664 16.634 0.167 1.00 83.12 92 ALA A N 1
ATOM 682 C CA . ALA A 1 92 ? 15.046 15.338 0.429 1.00 83.12 92 ALA A CA 1
ATOM 683 C C . ALA A 1 92 ? 14.885 15.113 1.937 1.00 83.12 92 ALA A C 1
ATOM 685 O O . ALA A 1 92 ? 13.793 14.761 2.385 1.00 83.12 92 ALA A O 1
ATOM 686 N N . ILE A 1 93 ? 15.913 15.445 2.726 1.00 86.12 93 ILE A N 1
ATOM 687 C CA . ILE A 1 93 ? 15.872 15.365 4.194 1.00 86.12 93 ILE A CA 1
ATOM 688 C C . ILE A 1 93 ? 14.762 16.263 4.752 1.00 86.12 93 ILE A C 1
ATOM 690 O O . ILE A 1 93 ? 13.916 15.800 5.518 1.00 86.12 93 ILE A O 1
ATOM 694 N N . ARG A 1 94 ? 14.700 17.533 4.326 1.00 88.62 94 ARG A N 1
ATOM 695 C CA . ARG A 1 94 ? 13.655 18.468 4.777 1.00 88.62 94 ARG A CA 1
ATOM 696 C C . ARG A 1 94 ? 12.254 17.964 4.426 1.00 88.62 94 ARG A C 1
ATOM 698 O O . ARG A 1 94 ? 11.358 18.027 5.263 1.00 88.62 94 ARG A O 1
ATOM 705 N N . SER A 1 95 ? 12.066 17.445 3.214 1.00 86.25 95 SER A N 1
ATOM 706 C CA . SER A 1 95 ? 10.779 16.893 2.781 1.00 86.25 95 SER A CA 1
ATOM 707 C C . SER A 1 95 ? 10.379 15.648 3.580 1.00 86.25 95 SER A C 1
ATOM 709 O O . SER A 1 95 ? 9.217 15.516 3.956 1.00 86.25 95 SER A O 1
ATOM 711 N N . ALA A 1 96 ? 11.340 14.783 3.920 1.00 86.75 96 ALA A N 1
ATOM 712 C CA . ALA A 1 96 ? 11.110 13.589 4.721 1.00 86.75 96 ALA A CA 1
ATOM 713 C C . ALA A 1 96 ? 10.724 13.941 6.163 1.00 86.75 96 ALA A C 1
ATOM 715 O O . ALA A 1 96 ? 9.772 13.373 6.693 1.00 86.75 96 ALA A O 1
ATOM 716 N N . VAL A 1 97 ? 11.395 14.922 6.777 1.00 91.25 97 VAL A N 1
ATOM 717 C CA . VAL A 1 97 ? 11.045 15.414 8.121 1.00 91.25 97 VAL A CA 1
ATOM 718 C C . VAL A 1 97 ? 9.647 16.040 8.127 1.00 91.25 97 VAL A C 1
ATOM 720 O O . VAL A 1 97 ? 8.843 15.749 9.014 1.00 91.25 97 VAL A O 1
ATOM 723 N N . LEU A 1 98 ? 9.311 16.854 7.121 1.00 92.25 98 LEU A N 1
ATOM 724 C CA . LEU A 1 98 ? 7.972 17.441 6.991 1.00 92.25 98 LEU A CA 1
ATOM 725 C C . LEU A 1 98 ? 6.894 16.368 6.783 1.00 92.25 98 LEU A C 1
ATOM 727 O O . LEU A 1 98 ? 5.842 16.423 7.411 1.00 92.25 98 LEU A O 1
ATOM 731 N N . ALA A 1 99 ? 7.159 15.359 5.953 1.00 87.81 99 ALA A N 1
ATOM 732 C CA . ALA A 1 99 ? 6.226 14.261 5.731 1.00 87.81 99 ALA A CA 1
ATOM 733 C C . ALA A 1 99 ? 6.042 13.395 6.989 1.00 87.81 99 ALA A C 1
ATOM 735 O O . ALA A 1 99 ? 4.911 13.045 7.328 1.00 87.81 99 ALA A O 1
ATOM 736 N N . ALA A 1 100 ? 7.125 13.087 7.709 1.00 90.50 100 ALA A N 1
ATOM 737 C CA . ALA A 1 100 ? 7.083 12.309 8.944 1.00 90.50 100 ALA A CA 1
ATOM 738 C C . ALA A 1 100 ? 6.314 13.050 10.047 1.00 90.50 100 ALA A C 1
ATOM 740 O O . ALA A 1 100 ? 5.422 12.476 10.670 1.00 90.50 100 ALA A O 1
ATOM 741 N N . THR A 1 101 ? 6.594 14.342 10.240 1.00 93.06 101 THR A N 1
ATOM 742 C CA . THR A 1 101 ? 5.868 15.178 11.209 1.00 93.06 101 THR A CA 1
ATOM 743 C C . THR A 1 101 ? 4.390 15.306 10.842 1.00 93.06 101 THR A C 1
ATOM 745 O O . THR A 1 101 ? 3.534 15.097 11.702 1.00 93.06 101 THR A O 1
ATOM 748 N N . ALA A 1 102 ? 4.064 15.541 9.567 1.00 93.00 102 ALA A N 1
ATOM 749 C CA . ALA A 1 102 ? 2.682 15.573 9.094 1.00 93.00 102 ALA A CA 1
ATOM 750 C C . ALA A 1 102 ? 1.955 14.235 9.316 1.00 93.00 102 ALA A C 1
ATOM 752 O O . ALA A 1 102 ? 0.812 14.237 9.770 1.00 93.00 102 ALA A O 1
ATOM 753 N N . CYS A 1 103 ? 2.608 13.094 9.064 1.00 89.94 103 CYS A N 1
ATOM 754 C CA . CYS A 1 103 ? 2.021 11.771 9.303 1.00 89.94 103 CYS A CA 1
ATOM 755 C C . CYS A 1 103 ? 1.762 11.507 10.790 1.00 89.94 103 CYS A C 1
ATOM 757 O O . CYS A 1 103 ? 0.701 10.990 11.133 1.00 89.94 103 CYS A O 1
ATOM 759 N N . VAL A 1 104 ? 2.689 11.886 11.677 1.00 93.00 104 VAL A N 1
ATOM 760 C CA . VAL A 1 104 ? 2.499 11.757 13.131 1.00 93.00 104 VAL A CA 1
ATOM 761 C C . VAL A 1 104 ? 1.312 12.603 13.589 1.00 93.00 104 VAL A C 1
ATOM 763 O O . VAL A 1 104 ? 0.433 12.096 14.284 1.00 93.00 104 VAL A O 1
ATOM 766 N N . LEU A 1 105 ? 1.235 13.865 13.157 1.00 94.56 105 LEU A N 1
ATOM 767 C CA . LEU A 1 105 ? 0.130 14.760 13.511 1.00 94.56 105 LEU A CA 1
ATOM 768 C C . LEU A 1 105 ? -1.213 14.258 12.969 1.00 94.56 105 LEU A C 1
ATOM 770 O O . LEU A 1 105 ? -2.190 14.198 13.716 1.00 94.56 105 LEU A O 1
ATOM 774 N N . ALA A 1 106 ? -1.262 13.843 11.701 1.00 93.06 106 ALA A N 1
ATOM 775 C CA . ALA A 1 106 ? -2.461 13.277 11.089 1.00 93.06 106 ALA A CA 1
ATOM 776 C C . ALA A 1 106 ? -2.906 11.993 11.804 1.00 93.06 106 ALA A C 1
ATOM 778 O O . ALA A 1 106 ? -4.094 11.817 12.070 1.00 93.06 106 ALA A O 1
ATOM 779 N N . GLY A 1 107 ? -1.958 11.129 12.179 1.00 91.38 107 GLY A N 1
ATOM 780 C CA . GLY A 1 107 ? -2.227 9.922 12.951 1.00 91.38 107 GLY A CA 1
ATOM 781 C C . GLY A 1 107 ? -2.811 10.229 14.330 1.00 91.38 107 GLY A C 1
ATOM 782 O O . GLY A 1 107 ? -3.837 9.664 14.704 1.00 91.38 107 GLY A O 1
ATOM 783 N N . VAL A 1 108 ? -2.220 11.173 15.070 1.00 93.94 108 VAL A N 1
ATOM 784 C CA . VAL A 1 108 ? -2.739 11.604 16.380 1.00 93.94 108 VAL A CA 1
ATOM 785 C C . VAL A 1 108 ? -4.138 12.209 16.249 1.00 93.94 108 VAL A C 1
ATOM 787 O O . VAL A 1 108 ? -5.015 11.875 17.042 1.00 93.94 108 VAL A O 1
ATOM 790 N N . MET A 1 109 ? -4.387 13.044 15.237 1.00 93.62 109 MET A N 1
ATOM 791 C CA . MET A 1 109 ? -5.717 13.610 14.975 1.00 93.62 109 MET A CA 1
ATOM 792 C C . MET A 1 109 ? -6.751 12.531 14.650 1.00 93.62 109 MET A C 1
ATOM 794 O O . MET A 1 109 ? -7.856 12.538 15.196 1.00 93.62 109 MET A O 1
ATOM 798 N N . LEU A 1 110 ? -6.393 11.563 13.811 1.00 92.50 110 LEU A N 1
ATOM 799 C CA . LEU A 1 110 ? -7.253 10.433 13.467 1.00 92.50 110 LEU A CA 1
ATOM 800 C C . LEU A 1 110 ? -7.536 9.540 14.690 1.00 92.50 110 LEU A C 1
ATOM 802 O O . LEU A 1 110 ? -8.668 9.107 14.906 1.00 92.50 110 LEU A O 1
ATOM 806 N N . ALA A 1 111 ? -6.543 9.322 15.548 1.00 91.19 111 ALA A N 1
ATOM 807 C CA . ALA A 1 111 ? -6.711 8.601 16.804 1.00 91.19 111 ALA A CA 1
ATOM 808 C C . ALA A 1 111 ? -7.620 9.346 17.796 1.00 91.19 111 ALA A C 1
ATOM 810 O O . ALA A 1 111 ? -8.563 8.762 18.331 1.00 91.19 111 ALA A O 1
ATOM 811 N N . ALA A 1 112 ? -7.379 10.641 18.008 1.00 91.56 112 ALA A N 1
ATOM 812 C CA . ALA A 1 112 ? -8.149 11.477 18.926 1.00 91.56 112 ALA A CA 1
ATOM 813 C C . ALA A 1 112 ? -9.617 11.595 18.485 1.00 91.56 112 ALA A C 1
ATOM 815 O O . ALA A 1 112 ? -10.528 11.416 19.295 1.00 91.56 112 ALA A O 1
ATOM 816 N N . THR A 1 113 ? -9.863 11.812 17.189 1.00 91.00 113 THR A N 1
ATOM 817 C CA . THR A 1 113 ? -11.222 11.829 16.622 1.00 91.00 113 THR A CA 1
ATOM 818 C C . THR A 1 113 ? -11.924 10.483 16.789 1.00 91.00 113 THR A C 1
ATOM 820 O O . THR A 1 113 ? -13.087 10.453 17.190 1.00 91.00 113 THR A O 1
ATOM 823 N N . THR A 1 114 ? -11.220 9.366 16.580 1.00 89.38 114 THR A N 1
ATOM 824 C CA . THR A 1 114 ? -11.773 8.021 16.805 1.00 89.38 114 THR A CA 1
ATOM 825 C C . THR A 1 114 ? -12.182 7.812 18.268 1.00 89.38 114 THR A C 1
ATOM 827 O O . THR A 1 114 ? -13.268 7.289 18.525 1.00 89.38 114 THR A O 1
ATOM 830 N N . ILE A 1 115 ? -11.369 8.265 19.232 1.00 88.88 115 ILE A N 1
ATOM 831 C CA . ILE A 1 115 ? -11.704 8.220 20.667 1.00 88.88 115 ILE A CA 1
ATOM 832 C C . ILE A 1 115 ? -12.930 9.085 20.974 1.00 88.88 115 ILE A C 1
ATOM 834 O O . ILE A 1 115 ? -13.836 8.618 21.663 1.00 88.88 115 ILE A O 1
ATOM 838 N N . GLY A 1 116 ? -12.997 10.307 20.435 1.00 86.75 116 GLY A N 1
ATOM 839 C CA . GLY A 1 116 ? -14.147 11.197 20.609 1.00 86.75 116 GLY A CA 1
ATOM 840 C C . GLY A 1 116 ? -15.449 10.569 20.102 1.00 86.75 116 GLY A C 1
ATOM 841 O O . GLY A 1 116 ? -16.433 10.507 20.836 1.00 86.75 116 GLY A O 1
ATOM 842 N N . VAL A 1 117 ? -15.436 10.005 18.890 1.00 86.88 117 VAL A N 1
ATOM 843 C CA . VAL A 1 117 ? -16.592 9.295 18.310 1.00 86.88 117 VAL A CA 1
ATOM 844 C C . VAL A 1 117 ? -16.972 8.062 19.135 1.00 86.88 117 VAL A C 1
ATOM 846 O O . VAL A 1 117 ? -18.154 7.745 19.275 1.00 86.88 117 VAL A O 1
ATOM 849 N N . LEU A 1 118 ? -15.992 7.339 19.682 1.00 85.12 118 LEU A N 1
ATOM 850 C CA . LEU A 1 118 ? -16.258 6.175 20.525 1.00 85.12 118 LEU A CA 1
ATOM 851 C C . LEU A 1 118 ? -16.890 6.571 21.869 1.00 85.12 118 LEU A C 1
ATOM 853 O O . LEU A 1 118 ? -17.762 5.849 22.353 1.00 85.12 118 LEU A O 1
ATOM 857 N N . ALA A 1 119 ? -16.464 7.694 22.453 1.00 84.31 119 ALA A N 1
ATOM 858 C CA . ALA A 1 119 ? -17.026 8.239 23.685 1.00 84.31 119 ALA A CA 1
ATOM 859 C C . ALA A 1 119 ? -18.479 8.693 23.484 1.00 84.31 119 ALA A C 1
ATOM 861 O O . ALA A 1 119 ? -19.347 8.308 24.265 1.00 84.31 119 ALA A O 1
ATOM 862 N N . ASP A 1 120 ? -18.757 9.404 22.392 1.00 84.19 120 ASP A N 1
ATOM 863 C CA . ASP A 1 120 ? -20.100 9.856 22.009 1.00 84.19 120 ASP A CA 1
ATOM 864 C C . ASP A 1 120 ? -21.075 8.673 21.839 1.00 84.19 120 ASP A C 1
ATOM 866 O O . ASP A 1 120 ? -22.094 8.551 22.522 1.00 84.19 120 ASP A O 1
ATOM 870 N N . ARG A 1 121 ? -20.661 7.672 21.052 1.00 79.06 121 ARG A N 1
ATOM 871 C CA . ARG A 1 121 ? -21.413 6.420 20.842 1.00 79.06 121 ARG A CA 1
ATOM 872 C C . ARG A 1 121 ? -21.511 5.516 22.075 1.00 79.06 121 ARG A C 1
ATOM 874 O O . ARG A 1 121 ? -22.122 4.450 22.004 1.00 79.06 121 ARG A O 1
ATOM 881 N N . SER A 1 122 ? -20.849 5.856 23.182 1.00 76.81 122 SER A N 1
ATOM 882 C CA . SER A 1 122 ? -20.955 5.092 24.431 1.00 76.81 122 SER A CA 1
ATOM 883 C C . SER A 1 122 ? -22.158 5.507 25.282 1.00 76.81 122 SER A C 1
ATOM 885 O O . SER A 1 122 ? -22.579 4.724 26.141 1.00 76.81 122 SER A O 1
ATOM 887 N N . VAL A 1 123 ? -22.700 6.703 25.026 1.00 71.19 123 VAL A N 1
ATOM 888 C CA . VAL A 1 123 ? -23.888 7.266 25.681 1.00 71.19 123 VAL A CA 1
ATOM 889 C C . VAL A 1 123 ? -25.112 7.078 24.796 1.00 71.19 123 VAL A C 1
ATOM 891 O O . VAL A 1 123 ? -26.112 6.537 25.268 1.00 71.19 123 VAL A O 1
ATOM 894 N N . ASP A 1 124 ? -24.996 7.393 23.505 1.00 64.00 124 ASP A N 1
ATOM 895 C CA . ASP A 1 124 ? -26.040 7.095 22.532 1.00 64.00 124 ASP A CA 1
ATOM 896 C C . ASP A 1 124 ? -25.925 5.646 22.060 1.00 64.00 124 ASP A C 1
ATOM 898 O O . ASP A 1 124 ? -24.976 5.254 21.381 1.00 64.00 124 ASP A O 1
ATOM 902 N N . HIS A 1 125 ? -26.919 4.826 22.398 1.00 50.12 125 HIS A N 1
ATOM 903 C CA . HIS A 1 125 ? -27.119 3.519 21.783 1.00 50.12 125 HIS A CA 1
ATOM 904 C C . HIS A 1 125 ? -28.021 3.671 20.550 1.00 50.12 125 HIS A C 1
ATOM 906 O O . HIS A 1 125 ? -29.239 3.529 20.679 1.00 50.12 125 HIS A O 1
ATOM 912 N N . PRO A 1 126 ? -27.499 3.899 19.327 1.00 50.44 126 PRO A N 1
ATOM 913 C CA . PRO A 1 126 ? -28.345 3.761 18.160 1.00 50.44 126 PRO A CA 1
ATOM 914 C C . PRO A 1 126 ? -28.723 2.282 18.013 1.00 50.44 126 PRO A C 1
ATOM 916 O O . PRO A 1 126 ? -27.872 1.399 17.898 1.00 50.44 126 PRO A O 1
ATOM 919 N N . THR A 1 127 ? -30.022 2.019 17.947 1.00 49.97 127 THR A N 1
ATOM 920 C CA . THR A 1 127 ? -30.697 0.726 17.724 1.00 49.97 127 THR A CA 1
ATOM 921 C C . THR A 1 127 ? -30.404 0.080 16.349 1.00 49.97 127 THR A C 1
ATOM 923 O O . THR A 1 127 ? -31.153 -0.760 15.857 1.00 49.97 127 THR A O 1
ATOM 926 N N . ARG A 1 128 ? -29.289 0.418 15.684 1.00 50.88 128 ARG A N 1
ATOM 927 C CA . ARG A 1 128 ? -29.030 0.176 14.247 1.00 50.88 128 ARG A CA 1
ATOM 928 C C . ARG A 1 128 ? -28.253 -1.109 13.905 1.00 50.88 128 ARG A C 1
ATOM 930 O O . ARG A 1 128 ? -27.567 -1.171 12.885 1.00 50.88 128 ARG A O 1
ATOM 937 N N . HIS A 1 129 ? -28.375 -2.175 14.696 1.00 51.59 129 HIS A N 1
ATOM 938 C CA . HIS A 1 129 ? -27.635 -3.425 14.443 1.00 51.59 129 HIS A CA 1
ATOM 939 C C . HIS A 1 129 ? -28.041 -4.175 13.158 1.00 51.59 129 HIS A C 1
ATOM 941 O O . HIS A 1 129 ? -27.239 -4.951 12.635 1.00 51.59 129 HIS A O 1
ATOM 947 N N . VAL A 1 130 ? -29.238 -3.929 12.616 1.00 54.09 130 VAL A N 1
ATOM 948 C CA . VAL A 1 130 ? -29.757 -4.680 11.458 1.00 54.09 130 VAL A CA 1
ATOM 949 C C . VAL A 1 130 ? -29.096 -4.240 10.145 1.00 54.09 130 VAL A C 1
ATOM 951 O O . VAL A 1 130 ? -28.619 -5.079 9.385 1.00 54.09 130 VAL A O 1
ATOM 954 N N . HIS A 1 131 ? -28.960 -2.932 9.908 1.00 56.09 131 HIS A N 1
ATOM 955 C CA . HIS A 1 131 ? -28.420 -2.410 8.645 1.00 56.09 131 HIS A CA 1
ATOM 956 C C . HIS A 1 131 ? -26.935 -2.744 8.455 1.00 56.09 131 HIS A C 1
ATOM 958 O O . HIS A 1 131 ? -26.518 -3.116 7.362 1.00 56.09 131 HIS A O 1
ATOM 964 N N . ALA A 1 132 ? -26.132 -2.704 9.522 1.00 61.41 132 ALA A N 1
ATOM 965 C CA . ALA A 1 132 ? -24.699 -2.995 9.443 1.00 61.41 132 ALA A CA 1
ATOM 966 C C . ALA A 1 132 ? -24.385 -4.455 9.060 1.00 61.41 132 ALA A C 1
ATOM 968 O O . ALA A 1 132 ? -23.283 -4.736 8.595 1.00 61.41 132 ALA A O 1
ATOM 969 N N . ARG A 1 133 ? -25.319 -5.398 9.257 1.00 70.12 133 ARG A N 1
ATOM 970 C CA . ARG A 1 133 ? -25.135 -6.802 8.854 1.00 70.12 133 ARG A CA 1
ATOM 971 C C . ARG A 1 133 ? -25.334 -7.006 7.350 1.00 70.12 133 ARG A C 1
ATOM 973 O O . ARG A 1 133 ? -24.680 -7.879 6.796 1.00 70.12 133 ARG A O 1
ATOM 980 N N . PHE A 1 134 ? -26.176 -6.192 6.712 1.00 72.75 134 PHE A N 1
ATOM 981 C CA . PHE A 1 134 ? -26.428 -6.235 5.266 1.00 72.75 134 PHE A CA 1
ATOM 982 C C . PHE A 1 134 ? -25.516 -5.287 4.476 1.00 72.75 134 PHE A C 1
ATOM 984 O O . PHE A 1 134 ? -25.054 -5.640 3.398 1.00 72.75 134 PHE A O 1
ATOM 991 N N . LEU A 1 135 ? -25.175 -4.123 5.034 1.00 75.19 135 LEU A N 1
ATOM 992 C CA . LEU A 1 135 ? -24.303 -3.139 4.381 1.00 75.19 135 LEU A CA 1
ATOM 993 C C . LEU A 1 135 ? -22.853 -3.616 4.235 1.00 75.19 135 LEU A C 1
ATOM 995 O O . LEU A 1 135 ? -22.196 -3.264 3.266 1.00 75.19 135 LEU A O 1
ATOM 999 N N . LEU A 1 136 ? -22.340 -4.416 5.174 1.00 76.62 136 LEU A N 1
ATOM 1000 C CA . LEU A 1 136 ? -20.958 -4.911 5.129 1.00 76.62 136 LEU A CA 1
ATOM 1001 C C . LEU A 1 136 ? -20.694 -5.909 3.984 1.00 76.62 136 LEU A C 1
ATOM 1003 O O . LEU A 1 136 ? -19.740 -5.690 3.239 1.00 76.62 136 LEU A O 1
ATOM 1007 N N . PRO A 1 137 ? -21.509 -6.969 3.788 1.00 82.44 137 PRO A N 1
ATOM 1008 C CA . PRO A 1 137 ? -21.362 -7.838 2.623 1.00 82.44 137 PRO A CA 1
ATOM 1009 C C . PRO A 1 137 ? -21.665 -7.097 1.318 1.00 82.44 137 PRO A C 1
ATOM 1011 O O . PRO A 1 137 ? -20.961 -7.322 0.340 1.00 82.44 137 PRO A O 1
ATOM 1014 N N . LEU A 1 138 ? -22.628 -6.164 1.311 1.00 85.00 138 LEU A N 1
ATOM 1015 C CA . LEU A 1 138 ? -22.887 -5.314 0.147 1.00 85.00 138 LEU A CA 1
ATOM 1016 C C . LEU A 1 138 ? -21.655 -4.468 -0.213 1.00 85.00 138 LEU A C 1
ATOM 1018 O O . LEU A 1 138 ? -21.244 -4.460 -1.364 1.00 85.00 138 LEU A O 1
ATOM 1022 N N . GLY A 1 139 ? -21.020 -3.824 0.769 1.00 81.69 139 GLY A N 1
ATOM 1023 C CA . GLY A 1 139 ? -19.798 -3.040 0.568 1.00 81.69 139 GLY A CA 1
ATOM 1024 C C . GLY A 1 139 ? -18.616 -3.881 0.072 1.00 81.69 139 GLY A C 1
ATOM 1025 O O . GLY A 1 139 ? -17.828 -3.429 -0.755 1.00 81.69 139 GLY A O 1
ATOM 1026 N N . CYS A 1 140 ? -18.504 -5.132 0.526 1.00 85.12 140 CYS A N 1
ATOM 1027 C CA . CYS A 1 140 ? -17.515 -6.062 -0.016 1.00 85.12 140 CYS A CA 1
ATOM 1028 C C . CYS A 1 140 ? -17.836 -6.448 -1.464 1.00 85.12 140 CYS A C 1
ATOM 1030 O O . CYS A 1 140 ? -16.934 -6.467 -2.292 1.00 85.12 140 CYS A O 1
ATOM 1032 N N . LEU A 1 141 ? -19.104 -6.715 -1.788 1.00 87.00 141 LEU A N 1
ATOM 1033 C CA . LEU A 1 141 ? -19.531 -7.007 -3.157 1.00 87.00 141 LEU A CA 1
ATOM 1034 C C . LEU A 1 141 ? -19.273 -5.824 -4.091 1.00 87.00 141 LEU A C 1
ATOM 1036 O O . LEU A 1 141 ? -18.787 -6.036 -5.197 1.00 87.00 141 LEU A O 1
ATOM 1040 N N . THR A 1 142 ? -19.530 -4.587 -3.651 1.00 84.12 142 THR A N 1
ATOM 1041 C CA . THR A 1 142 ? -19.229 -3.396 -4.458 1.00 84.12 142 THR A CA 1
ATOM 1042 C C . THR A 1 142 ? -17.730 -3.227 -4.671 1.00 84.12 142 THR A C 1
ATOM 1044 O O . THR A 1 142 ? -17.326 -2.873 -5.773 1.00 84.12 142 THR A O 1
ATOM 1047 N N . LEU A 1 143 ? -16.896 -3.521 -3.664 1.00 84.69 143 LEU A N 1
ATOM 1048 C CA . LEU A 1 143 ? -15.439 -3.535 -3.826 1.00 84.69 143 LEU A CA 1
ATOM 1049 C C . LEU A 1 143 ? -14.990 -4.622 -4.809 1.00 84.69 143 LEU A C 1
ATOM 1051 O O . LEU A 1 143 ? -14.244 -4.314 -5.729 1.00 84.69 143 LEU A O 1
ATOM 1055 N N . CYS A 1 144 ? -15.492 -5.853 -4.686 1.00 85.62 144 CYS A N 1
ATOM 1056 C CA . CYS A 1 144 ? -15.185 -6.932 -5.629 1.00 85.62 144 CYS A CA 1
ATOM 1057 C C . CYS A 1 144 ? -15.625 -6.591 -7.062 1.00 85.62 144 CYS A C 1
ATOM 1059 O O . CYS A 1 144 ? -14.890 -6.849 -8.013 1.00 85.62 144 CYS A O 1
ATOM 1061 N N . ALA A 1 145 ? -16.805 -5.987 -7.226 1.00 86.94 145 ALA A N 1
ATOM 1062 C CA . ALA A 1 145 ? -17.299 -5.534 -8.522 1.00 86.94 145 ALA A CA 1
ATOM 1063 C C . ALA A 1 145 ? -16.418 -4.418 -9.101 1.00 86.94 145 ALA A C 1
ATOM 1065 O O . ALA A 1 145 ? -16.063 -4.473 -10.277 1.00 86.94 145 ALA A O 1
ATOM 1066 N N . LEU A 1 146 ? -16.014 -3.448 -8.271 1.00 86.06 146 LEU A N 1
ATOM 1067 C CA . LEU A 1 146 ? -15.085 -2.386 -8.658 1.00 86.06 146 LEU A CA 1
ATOM 1068 C C . LEU A 1 146 ? -13.735 -2.966 -9.095 1.00 86.06 146 LEU A C 1
ATOM 1070 O O . LEU A 1 146 ? -13.205 -2.551 -10.119 1.00 86.06 146 LEU A O 1
ATOM 1074 N N . THR A 1 147 ? -13.212 -3.957 -8.369 1.00 86.19 147 THR A N 1
ATOM 1075 C CA . THR A 1 147 ? -11.978 -4.666 -8.724 1.00 86.19 147 THR A CA 1
ATOM 1076 C C . THR A 1 147 ? -12.093 -5.386 -10.054 1.00 86.19 147 THR A C 1
ATOM 1078 O O . THR A 1 147 ? -11.220 -5.235 -10.901 1.00 86.19 147 THR A O 1
ATOM 1081 N N . LEU A 1 148 ? -13.171 -6.140 -10.270 1.00 88.25 148 LEU A N 1
ATOM 1082 C CA . LEU A 1 148 ? -13.377 -6.861 -11.523 1.00 88.25 148 LEU A CA 1
ATOM 1083 C C . LEU A 1 148 ? -13.531 -5.897 -12.706 1.00 88.25 148 LEU A C 1
ATOM 1085 O O . LEU A 1 148 ? -13.005 -6.145 -13.790 1.00 88.25 148 LEU A O 1
ATOM 1089 N N . TRP A 1 149 ? -14.235 -4.784 -12.497 1.00 87.56 149 TRP A N 1
ATOM 1090 C CA . TRP A 1 149 ? -14.408 -3.757 -13.517 1.00 87.56 149 TRP A CA 1
ATOM 1091 C C . TRP A 1 149 ? -13.087 -3.062 -13.849 1.00 87.56 149 TRP A C 1
ATOM 1093 O O . TRP A 1 149 ? -12.741 -2.918 -15.019 1.00 87.56 149 TRP A O 1
ATOM 1103 N N . SER A 1 150 ? -12.317 -2.714 -12.821 1.00 83.50 150 SER A N 1
ATOM 1104 C CA . SER A 1 150 ? -10.982 -2.137 -12.941 1.00 83.50 150 SER A CA 1
ATOM 1105 C C . SER A 1 150 ? -10.006 -3.087 -13.650 1.00 83.50 150 SER A C 1
ATOM 1107 O O . SER A 1 150 ? -9.297 -2.654 -14.555 1.00 83.50 150 SER A O 1
ATOM 1109 N N . PHE A 1 151 ? -10.048 -4.389 -13.343 1.00 85.00 151 PHE A N 1
ATOM 1110 C CA . PHE A 1 151 ? -9.257 -5.421 -14.022 1.00 85.00 151 PHE A CA 1
ATOM 1111 C C . PHE A 1 151 ? -9.589 -5.518 -15.512 1.00 85.00 151 PHE A C 1
ATOM 1113 O O . PHE A 1 151 ? -8.701 -5.430 -16.350 1.00 85.00 151 PHE A O 1
ATOM 1120 N N . ARG A 1 152 ? -10.878 -5.625 -15.863 1.00 85.88 152 ARG A N 1
ATOM 1121 C CA . ARG A 1 152 ? -11.305 -5.665 -17.273 1.00 85.88 152 ARG A CA 1
ATOM 1122 C C . ARG A 1 152 ? -10.925 -4.397 -18.027 1.00 85.88 152 ARG A C 1
ATOM 1124 O O . ARG A 1 152 ? -10.620 -4.442 -19.215 1.00 85.88 152 ARG A O 1
ATOM 1131 N N . ARG A 1 153 ?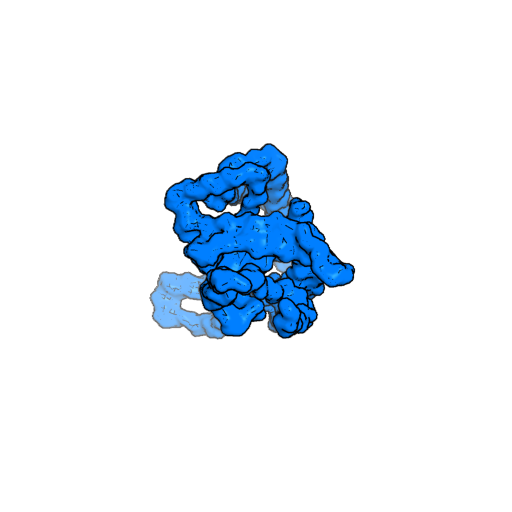 -10.955 -3.249 -17.350 1.00 81.56 153 ARG A N 1
ATOM 1132 C CA . ARG A 1 153 ? -10.519 -1.981 -17.934 1.00 81.56 153 ARG A CA 1
ATOM 1133 C C . ARG A 1 153 ? -9.011 -1.966 -18.173 1.00 81.56 153 ARG A C 1
ATOM 1135 O O . ARG A 1 153 ? -8.583 -1.489 -19.215 1.00 81.56 153 ARG A O 1
ATOM 1142 N N . LEU A 1 154 ? -8.231 -2.506 -17.239 1.00 80.25 154 LEU A N 1
ATOM 1143 C CA . LEU A 1 154 ? -6.784 -2.648 -17.376 1.00 80.25 154 LEU A CA 1
ATOM 1144 C C . LEU A 1 154 ? -6.413 -3.594 -18.527 1.00 80.25 154 LEU A C 1
ATOM 1146 O O . LEU A 1 154 ? -5.516 -3.268 -19.292 1.00 80.25 154 LEU A O 1
ATOM 1150 N N . ASP A 1 155 ? -7.141 -4.697 -18.689 1.00 82.88 155 ASP A N 1
ATOM 1151 C CA . ASP A 1 155 ? -6.941 -5.671 -19.770 1.00 82.88 155 ASP A CA 1
ATOM 1152 C C . ASP A 1 155 ? -7.276 -5.086 -21.158 1.00 82.88 155 ASP A C 1
ATOM 1154 O O . ASP A 1 155 ? -6.567 -5.296 -22.135 1.00 82.88 155 ASP A O 1
ATOM 1158 N N . THR A 1 156 ? -8.329 -4.264 -21.240 1.00 79.81 156 THR A N 1
ATOM 1159 C CA . THR A 1 156 ? -8.788 -3.668 -22.511 1.00 79.81 156 THR A CA 1
ATOM 1160 C C . THR A 1 156 ? -8.043 -2.398 -22.922 1.00 79.81 156 THR A C 1
ATOM 1162 O O . THR A 1 156 ? -7.780 -2.196 -24.104 1.00 79.81 156 THR A O 1
ATOM 1165 N N . VAL A 1 157 ? -7.732 -1.507 -21.975 1.00 73.69 157 VAL A N 1
ATOM 1166 C CA . VAL A 1 157 ? -7.096 -0.201 -22.248 1.00 73.69 157 VAL A CA 1
ATOM 1167 C C . VAL A 1 157 ? -5.571 -0.268 -22.080 1.00 73.69 157 VAL A C 1
ATOM 1169 O O . VAL A 1 157 ? -4.844 0.527 -22.680 1.00 73.69 157 VAL A O 1
ATOM 1172 N N . GLY A 1 158 ? -5.071 -1.231 -21.303 1.00 66.44 158 GLY A N 1
ATOM 1173 C CA . GLY A 1 158 ? -3.667 -1.329 -20.913 1.00 66.44 158 GLY A CA 1
ATOM 1174 C C . GLY A 1 158 ? -3.269 -0.341 -19.807 1.00 66.44 158 GLY A C 1
ATOM 1175 O O . GLY A 1 158 ? -4.041 0.524 -19.382 1.00 66.44 158 GLY A O 1
ATOM 1176 N N . GLY A 1 159 ? -2.034 -0.484 -19.319 1.00 65.06 159 GLY A N 1
ATOM 1177 C CA . GLY A 1 159 ? -1.430 0.413 -18.327 1.00 65.06 159 GLY A CA 1
ATOM 1178 C C . GLY A 1 159 ? -0.983 1.769 -18.898 1.00 65.06 159 GLY A C 1
ATOM 1179 O O . GLY A 1 159 ? -1.175 2.072 -20.077 1.00 65.06 159 GLY A O 1
ATOM 1180 N N . ILE A 1 160 ? -0.357 2.602 -18.057 1.00 64.06 160 ILE A N 1
ATOM 1181 C CA . ILE A 1 160 ? 0.262 3.864 -18.505 1.00 64.06 160 ILE A CA 1
ATOM 1182 C C . ILE A 1 160 ? 1.365 3.544 -19.518 1.00 64.06 160 ILE A C 1
ATOM 1184 O O . ILE A 1 160 ? 2.296 2.806 -19.202 1.00 64.06 160 ILE A O 1
ATOM 1188 N N . ARG A 1 161 ? 1.302 4.159 -20.703 1.00 61.06 161 ARG A N 1
ATOM 1189 C CA . ARG A 1 161 ? 2.381 4.108 -21.695 1.00 61.06 161 ARG A CA 1
ATOM 1190 C C . ARG A 1 161 ? 3.275 5.334 -21.520 1.00 61.06 161 ARG A C 1
ATOM 1192 O O . ARG A 1 161 ? 2.812 6.478 -21.534 1.00 61.06 161 ARG A O 1
ATOM 1199 N N . THR A 1 162 ? 4.566 5.113 -21.310 1.00 52.91 162 THR A N 1
ATOM 1200 C CA . THR A 1 162 ? 5.551 6.189 -21.165 1.00 52.91 162 THR A CA 1
ATOM 1201 C C . THR A 1 162 ? 6.299 6.375 -22.482 1.00 52.91 162 THR A C 1
ATOM 1203 O O . THR A 1 162 ? 7.164 5.585 -22.848 1.00 52.91 162 THR A O 1
ATOM 1206 N N . TYR A 1 163 ? 5.970 7.446 -23.206 1.00 49.88 163 TYR A N 1
ATOM 1207 C CA . TYR A 1 163 ? 6.700 7.851 -24.408 1.00 49.88 163 TYR A CA 1
ATOM 1208 C C . TYR A 1 163 ? 7.689 8.954 -24.020 1.00 49.88 163 TYR A C 1
ATOM 1210 O O . TYR A 1 163 ? 7.296 10.080 -23.708 1.00 49.88 163 TYR A O 1
ATOM 1218 N N . GLY A 1 164 ? 8.982 8.624 -23.979 1.00 57.97 164 GLY A N 1
ATOM 1219 C CA . GLY A 1 164 ? 10.017 9.551 -23.513 1.00 57.97 164 GLY A CA 1
ATOM 1220 C C . GLY A 1 164 ? 9.789 10.001 -22.061 1.00 57.97 164 GLY A C 1
ATOM 1221 O O . GLY A 1 164 ? 9.708 9.171 -21.156 1.00 57.97 164 GLY A O 1
ATOM 1222 N N . VAL A 1 165 ? 9.694 11.317 -21.831 1.00 46.66 165 VAL A N 1
ATOM 1223 C CA . VAL A 1 165 ? 9.508 11.927 -20.493 1.00 46.66 165 VAL A CA 1
ATOM 1224 C C . VAL A 1 165 ? 8.025 12.147 -20.151 1.00 46.66 165 VAL A C 1
ATOM 1226 O O . VAL A 1 165 ? 7.677 12.333 -18.977 1.00 46.66 165 VAL A O 1
ATOM 1229 N N . GLN A 1 166 ? 7.130 12.104 -21.144 1.00 39.12 166 GLN A N 1
ATOM 1230 C CA . GLN A 1 166 ? 5.694 12.262 -20.939 1.00 39.12 166 GLN A CA 1
ATOM 1231 C C . GLN A 1 166 ? 4.999 10.903 -20.755 1.00 39.12 166 GLN A C 1
ATOM 1233 O O . GLN A 1 166 ? 4.970 10.053 -21.644 1.00 39.12 166 GLN A O 1
ATOM 1238 N N . ALA A 1 167 ? 4.356 10.724 -19.600 1.00 53.22 167 ALA A N 1
ATOM 1239 C CA . ALA A 1 167 ? 3.339 9.693 -19.430 1.00 53.22 167 ALA A CA 1
ATOM 1240 C C . ALA A 1 167 ? 2.086 10.117 -20.214 1.00 53.22 167 ALA A C 1
ATOM 1242 O O . ALA A 1 167 ? 1.499 11.161 -19.913 1.00 53.22 167 ALA A O 1
ATOM 1243 N N . ARG A 1 168 ? 1.695 9.344 -21.234 1.00 52.41 168 ARG A N 1
ATOM 1244 C CA . ARG A 1 168 ? 0.472 9.572 -22.017 1.00 52.41 168 ARG A CA 1
ATOM 1245 C C . ARG A 1 168 ? -0.420 8.339 -21.926 1.00 52.41 168 ARG A C 1
ATOM 1247 O O . ARG A 1 168 ? 0.011 7.227 -22.207 1.00 52.41 168 ARG A O 1
ATOM 1254 N N . GLY A 1 169 ? -1.683 8.567 -21.578 1.00 55.22 169 GLY A N 1
ATOM 1255 C CA . GLY A 1 169 ? -2.664 7.498 -21.401 1.00 55.22 169 GLY A CA 1
ATOM 1256 C C . GLY A 1 169 ? -2.596 6.821 -20.028 1.00 55.22 169 GLY A C 1
ATOM 1257 O O . GLY A 1 169 ? -1.664 7.026 -19.251 1.00 55.22 169 GLY A O 1
ATOM 1258 N N . GLY A 1 170 ? -3.638 6.041 -19.741 1.00 56.53 170 GLY A N 1
ATOM 1259 C CA . GLY A 1 170 ? -3.894 5.394 -18.455 1.00 56.53 170 GLY A CA 1
ATOM 1260 C C . GLY A 1 170 ? -5.238 5.842 -17.886 1.00 56.53 170 GLY A C 1
ATOM 1261 O O . GLY A 1 170 ? -5.381 6.975 -17.429 1.00 56.53 170 GLY A O 1
ATOM 1262 N N . ASP A 1 171 ? -6.234 4.959 -17.927 1.00 67.31 171 ASP A N 1
ATOM 1263 C CA . ASP A 1 171 ? -7.510 5.190 -17.250 1.00 67.31 171 ASP A CA 1
ATOM 1264 C C . ASP A 1 171 ? -7.271 5.166 -15.727 1.00 67.31 171 ASP A C 1
ATOM 1266 O O . ASP A 1 171 ? -6.678 4.216 -15.205 1.00 67.31 171 ASP A O 1
ATOM 1270 N N . MET A 1 172 ? -7.711 6.200 -14.995 1.00 65.88 172 MET A N 1
ATOM 1271 C CA . MET A 1 172 ? -7.555 6.251 -13.532 1.00 65.88 172 MET A CA 1
ATOM 1272 C C . MET A 1 172 ? -8.194 5.036 -12.854 1.00 65.88 172 MET A C 1
ATOM 1274 O O . MET A 1 172 ? -7.700 4.575 -11.825 1.00 65.88 172 MET A O 1
ATOM 1278 N N . LEU A 1 173 ? -9.259 4.487 -13.446 1.00 69.00 173 LEU A N 1
ATOM 1279 C CA . LEU A 1 173 ? -9.894 3.274 -12.948 1.00 69.00 173 LEU A CA 1
ATOM 1280 C C . LEU A 1 173 ? -9.012 2.045 -13.136 1.00 69.00 173 LEU A C 1
ATOM 1282 O O . LEU A 1 173 ? -8.960 1.224 -12.228 1.00 69.00 173 LEU A O 1
ATOM 1286 N N . ALA A 1 174 ? -8.291 1.925 -14.252 1.00 70.94 174 ALA A N 1
ATOM 1287 C CA . ALA A 1 174 ? -7.350 0.825 -14.476 1.00 70.94 174 ALA A CA 1
ATOM 1288 C C . ALA A 1 174 ? -6.163 0.904 -13.499 1.00 70.94 174 ALA A C 1
ATOM 1290 O O . ALA A 1 174 ? -5.737 -0.102 -12.936 1.00 70.94 174 ALA A O 1
ATOM 1291 N N . LEU A 1 175 ? -5.694 2.120 -13.204 1.00 68.06 175 LEU A N 1
ATOM 1292 C CA . LEU A 1 175 ? -4.633 2.364 -12.220 1.00 68.06 175 LEU A CA 1
ATOM 1293 C C . LEU A 1 175 ? -5.063 2.091 -10.775 1.00 68.06 175 LEU A C 1
ATOM 1295 O O . LEU A 1 175 ? -4.228 1.793 -9.922 1.00 68.06 175 LEU A O 1
ATOM 1299 N N . GLY A 1 176 ? -6.365 2.162 -10.498 1.00 72.25 176 GLY A N 1
ATOM 1300 C CA . GLY A 1 176 ? -6.953 1.804 -9.212 1.00 72.25 176 GLY A CA 1
ATOM 1301 C C . GLY A 1 176 ? -7.053 0.297 -8.957 1.00 72.25 176 GLY A C 1
ATOM 1302 O O . GLY A 1 176 ? -7.440 -0.087 -7.850 1.00 72.25 176 GLY A O 1
ATOM 1303 N N . PHE A 1 177 ? -6.707 -0.563 -9.924 1.00 81.12 177 PHE A N 1
ATOM 1304 C CA . PHE A 1 177 ? -6.879 -2.014 -9.796 1.00 81.12 177 PHE A CA 1
ATOM 1305 C C . PHE A 1 177 ? -6.178 -2.593 -8.560 1.00 81.12 177 PHE A C 1
ATOM 1307 O O . PHE A 1 177 ? -6.883 -3.177 -7.731 1.00 81.12 177 PHE A O 1
ATOM 1314 N N . PRO A 1 178 ? -4.864 -2.377 -8.339 1.00 76.69 178 PRO A N 1
ATOM 1315 C CA . PRO A 1 178 ? -4.168 -2.991 -7.207 1.00 76.69 178 PRO A CA 1
ATOM 1316 C C . PRO A 1 178 ? -4.749 -2.546 -5.859 1.00 76.69 178 PRO A C 1
ATOM 1318 O O . PRO A 1 178 ? -4.908 -3.351 -4.945 1.00 76.69 178 PRO A O 1
ATOM 1321 N N . LEU A 1 179 ? -5.146 -1.271 -5.762 1.00 75.62 179 LEU A N 1
ATOM 1322 C CA . LEU A 1 179 ? -5.805 -0.704 -4.585 1.00 75.62 179 LEU A CA 1
ATOM 1323 C C . LEU A 1 179 ? -7.152 -1.368 -4.310 1.00 75.62 179 LEU A C 1
ATOM 1325 O O . LEU A 1 179 ? -7.424 -1.796 -3.189 1.00 75.62 179 LEU A O 1
ATOM 1329 N N . SER A 1 180 ? -7.999 -1.447 -5.335 1.00 80.19 180 SER A N 1
ATOM 1330 C CA . SER A 1 180 ? -9.326 -2.042 -5.207 1.00 80.19 180 SER A CA 1
ATOM 1331 C C . SER A 1 180 ? -9.236 -3.528 -4.857 1.00 80.19 180 SER A C 1
ATOM 1333 O O . SER A 1 180 ? -9.946 -3.968 -3.959 1.00 80.19 180 SER A O 1
ATOM 1335 N N . LEU A 1 181 ? -8.326 -4.275 -5.496 1.00 84.12 181 LEU A N 1
ATOM 1336 C CA . LEU A 1 181 ? -8.085 -5.691 -5.229 1.00 84.12 181 LEU A CA 1
ATOM 1337 C C . LEU A 1 181 ? -7.656 -5.907 -3.780 1.00 84.12 181 LEU A C 1
ATOM 1339 O O . LEU A 1 181 ? -8.232 -6.738 -3.080 1.00 84.12 181 LEU A O 1
ATOM 1343 N N . LEU A 1 182 ? -6.686 -5.123 -3.312 1.00 82.81 182 LEU A N 1
ATOM 1344 C CA . LEU A 1 182 ? -6.192 -5.198 -1.945 1.00 82.81 182 LEU A CA 1
ATOM 1345 C C . LEU A 1 182 ? -7.318 -4.939 -0.928 1.00 82.81 182 LEU A C 1
ATOM 1347 O O . LEU A 1 182 ? -7.478 -5.695 0.035 1.00 82.81 182 LEU A O 1
ATOM 1351 N N . LEU A 1 183 ? -8.142 -3.914 -1.165 1.00 81.31 183 LEU A N 1
ATOM 1352 C CA . LEU A 1 183 ? -9.305 -3.609 -0.330 1.00 81.31 183 LEU A CA 1
ATOM 1353 C C . LEU A 1 183 ? -10.360 -4.722 -0.377 1.00 81.31 183 LEU A C 1
ATOM 1355 O O . LEU A 1 183 ? -10.879 -5.104 0.672 1.00 81.31 183 LEU A O 1
ATOM 1359 N N . ALA A 1 184 ? -10.655 -5.269 -1.557 1.00 85.31 184 ALA A N 1
ATOM 1360 C CA . ALA A 1 184 ? -11.625 -6.345 -1.741 1.00 85.31 184 ALA A CA 1
ATOM 1361 C C . ALA A 1 184 ? -11.193 -7.630 -1.019 1.00 85.31 184 ALA A C 1
ATOM 1363 O O . ALA A 1 184 ? -11.977 -8.195 -0.257 1.00 85.31 184 ALA A O 1
ATOM 1364 N N . VAL A 1 185 ? -9.933 -8.052 -1.174 1.00 86.62 185 VAL A N 1
ATOM 1365 C CA . VAL A 1 185 ? -9.375 -9.233 -0.492 1.00 86.62 185 VAL A CA 1
ATOM 1366 C C . VAL A 1 185 ? -9.384 -9.038 1.022 1.00 86.62 185 VAL A C 1
ATOM 1368 O O . VAL A 1 185 ? -9.778 -9.939 1.767 1.00 86.62 185 VAL A O 1
ATOM 1371 N N . THR A 1 186 ? -9.020 -7.848 1.498 1.00 84.31 186 THR A N 1
ATOM 1372 C CA . THR A 1 186 ? -9.029 -7.539 2.934 1.00 84.31 186 THR A CA 1
ATOM 1373 C C . THR A 1 186 ? -10.451 -7.566 3.500 1.00 84.31 186 THR A C 1
ATOM 1375 O O . THR A 1 186 ? -10.694 -8.164 4.550 1.00 84.31 186 THR A O 1
ATOM 1378 N N . 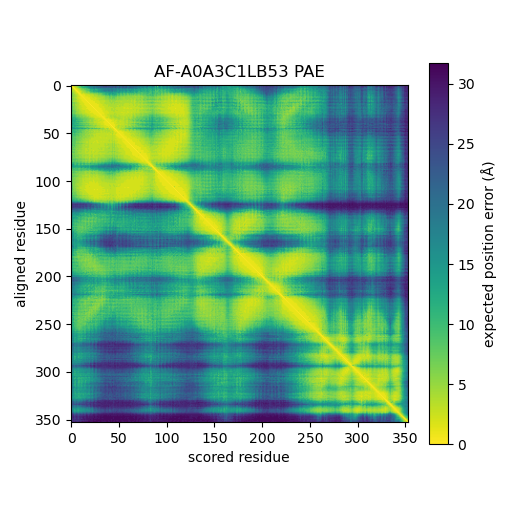ALA A 1 187 ? -11.412 -6.970 2.790 1.00 83.94 187 ALA A N 1
ATOM 1379 C CA . ALA A 1 187 ? -12.820 -6.972 3.174 1.00 83.94 187 ALA A CA 1
ATOM 1380 C C . ALA A 1 187 ? -13.417 -8.389 3.171 1.00 83.94 187 ALA A C 1
ATOM 1382 O O . ALA A 1 187 ? -14.106 -8.766 4.123 1.00 83.94 187 ALA A O 1
ATOM 1383 N N . ALA A 1 188 ? -13.108 -9.198 2.154 1.00 88.38 188 ALA A N 1
ATOM 1384 C CA . ALA A 1 188 ? -13.526 -10.593 2.072 1.00 88.38 188 ALA A CA 1
ATOM 1385 C C . ALA A 1 188 ? -12.945 -11.411 3.234 1.00 88.38 188 ALA A C 1
ATOM 1387 O O . ALA A 1 188 ? -13.683 -12.108 3.931 1.00 88.38 188 ALA A O 1
ATOM 1388 N N . THR A 1 189 ? -11.650 -11.251 3.520 1.00 87.75 189 THR A N 1
ATOM 1389 C CA . THR A 1 189 ? -10.978 -11.909 4.652 1.00 87.75 189 THR A CA 1
ATOM 1390 C C . THR A 1 189 ? -11.620 -11.512 5.980 1.00 87.75 189 THR A C 1
ATOM 1392 O O . THR A 1 189 ? -11.897 -12.367 6.820 1.00 87.75 189 THR A O 1
ATOM 1395 N N . ALA A 1 190 ? -11.938 -10.228 6.161 1.00 85.44 190 ALA A N 1
ATOM 1396 C CA . ALA A 1 190 ? -12.613 -9.732 7.353 1.00 85.44 190 ALA A CA 1
ATOM 1397 C C . ALA A 1 190 ? -14.027 -10.319 7.519 1.00 85.44 190 ALA A C 1
ATOM 1399 O O . ALA A 1 190 ? -14.425 -10.666 8.634 1.00 85.44 190 ALA A O 1
ATOM 1400 N N . LEU A 1 191 ? -14.787 -10.460 6.427 1.00 86.31 191 LEU A N 1
ATOM 1401 C CA . LEU A 1 191 ? -16.112 -11.084 6.438 1.00 86.31 191 LEU A CA 1
ATOM 1402 C C . LEU A 1 191 ? -16.041 -12.574 6.768 1.00 86.31 191 LEU A C 1
ATOM 1404 O O . LEU A 1 191 ? -16.784 -13.029 7.642 1.00 86.31 191 LEU A O 1
ATOM 1408 N N . VAL A 1 192 ? -15.137 -13.310 6.119 1.00 89.38 192 VAL A N 1
ATOM 1409 C CA . VAL A 1 192 ? -14.910 -14.740 6.373 1.00 89.38 192 VAL A CA 1
ATOM 1410 C C . VAL A 1 192 ? -14.492 -14.950 7.822 1.00 89.38 192 VAL A C 1
ATOM 1412 O O . VAL A 1 192 ? -15.089 -15.766 8.520 1.00 89.38 192 VAL A O 1
ATOM 1415 N N . LEU A 1 193 ? -13.540 -14.159 8.319 1.00 87.31 193 LEU A N 1
ATOM 1416 C CA . LEU A 1 193 ? -13.079 -14.244 9.699 1.00 87.31 193 LEU A CA 1
ATOM 1417 C C . LEU A 1 193 ? -14.197 -13.904 10.688 1.00 87.31 193 LEU A C 1
ATOM 1419 O O . LEU A 1 193 ? -14.380 -14.604 11.682 1.00 87.31 193 LEU A O 1
ATOM 1423 N N . ARG A 1 194 ? -14.999 -12.871 10.411 1.00 84.88 194 ARG A N 1
ATOM 1424 C CA . ARG A 1 194 ? -16.156 -12.528 11.246 1.00 84.88 194 ARG A CA 1
ATOM 1425 C C . ARG A 1 194 ? -17.171 -13.670 11.283 1.00 84.88 194 ARG A C 1
ATOM 1427 O O . ARG A 1 194 ? -17.651 -14.002 12.367 1.00 84.88 194 ARG A O 1
ATOM 1434 N N . ALA A 1 195 ? -17.485 -14.270 10.136 1.00 85.88 195 ALA A N 1
ATOM 1435 C CA . ALA A 1 195 ? -18.388 -15.412 10.042 1.00 85.88 195 ALA A CA 1
ATOM 1436 C C . ALA A 1 195 ? -17.832 -16.626 10.805 1.00 85.88 195 ALA A C 1
ATOM 1438 O O . ALA A 1 195 ? -18.547 -17.216 11.621 1.00 85.88 195 ALA A O 1
ATOM 1439 N N . ALA A 1 196 ? -16.549 -16.942 10.620 1.00 86.75 196 ALA A N 1
ATOM 1440 C CA . ALA A 1 196 ? -15.853 -18.017 11.319 1.00 86.75 196 ALA A CA 1
ATOM 1441 C C . ALA A 1 196 ? -15.875 -17.808 12.840 1.00 86.75 196 ALA A C 1
ATOM 1443 O O . ALA A 1 196 ? -16.262 -18.713 13.577 1.00 86.75 196 ALA A O 1
ATOM 1444 N N . ILE A 1 197 ? -15.577 -16.593 13.316 1.00 85.69 197 ILE A N 1
ATOM 1445 C CA . ILE A 1 197 ? -15.648 -16.250 14.741 1.00 85.69 197 ILE A CA 1
ATOM 1446 C C . ILE A 1 197 ? -17.076 -16.418 15.265 1.00 85.69 197 ILE A C 1
ATOM 1448 O O . ILE A 1 197 ? -17.260 -16.975 16.344 1.00 85.69 197 ILE A O 1
ATOM 1452 N N . THR A 1 198 ? -18.104 -15.978 14.527 1.00 82.06 198 THR A N 1
ATOM 1453 C CA . THR A 1 198 ? -19.493 -16.159 14.981 1.00 82.06 198 THR A CA 1
ATOM 1454 C C . THR A 1 198 ? -19.902 -17.624 15.105 1.00 82.06 198 THR A C 1
ATOM 1456 O O . THR A 1 198 ? -20.583 -17.955 16.071 1.00 82.06 198 THR A O 1
ATOM 1459 N N . HIS A 1 199 ? -19.442 -18.501 14.210 1.00 83.19 199 HIS A N 1
ATOM 1460 C CA . HIS A 1 199 ? -19.681 -19.945 14.318 1.00 83.19 199 HIS A CA 1
ATOM 1461 C C . HIS A 1 199 ? -18.869 -20.569 15.462 1.00 83.19 199 HIS A C 1
ATOM 1463 O O . HIS A 1 199 ? -19.365 -21.415 16.203 1.00 83.19 199 HIS A O 1
ATOM 1469 N N . ALA A 1 200 ? -17.647 -20.085 15.681 1.00 83.12 200 ALA A N 1
ATOM 1470 C CA . ALA A 1 200 ? -16.774 -20.520 16.764 1.00 83.12 200 ALA A CA 1
ATOM 1471 C C . ALA A 1 200 ? -17.231 -20.066 18.166 1.00 83.12 200 ALA A C 1
ATOM 1473 O O . ALA A 1 200 ? -16.680 -20.530 19.161 1.00 83.12 200 ALA A O 1
ATOM 1474 N N . ARG A 1 201 ? -18.257 -19.208 18.295 1.00 77.62 201 ARG A N 1
ATOM 1475 C CA . ARG A 1 201 ? -18.804 -18.763 19.600 1.00 77.62 201 ARG A CA 1
ATOM 1476 C C . ARG A 1 201 ? -19.283 -19.891 20.495 1.00 77.62 201 ARG A C 1
ATOM 1478 O O . ARG A 1 201 ? -19.248 -19.749 21.714 1.00 77.62 201 ARG A O 1
ATOM 1485 N N . LEU A 1 202 ? -19.711 -20.993 19.892 1.00 75.81 202 LEU A N 1
ATOM 1486 C CA . LEU A 1 202 ? -20.203 -22.168 20.603 1.00 75.81 202 LEU A CA 1
ATOM 1487 C C . LEU A 1 202 ? -19.106 -23.223 20.832 1.00 75.81 202 LEU A C 1
ATOM 1489 O O . LEU A 1 202 ? -19.370 -24.258 21.440 1.00 75.81 202 LEU A O 1
ATOM 1493 N N . SER A 1 203 ? -17.871 -22.978 20.380 1.00 80.56 203 SER A N 1
ATOM 1494 C CA . SER A 1 203 ? -16.759 -23.922 20.503 1.00 80.56 203 SER A CA 1
ATOM 1495 C C . SER A 1 203 ? -15.899 -23.672 21.754 1.00 80.56 203 SER A C 1
ATOM 1497 O O . SER A 1 203 ? -16.054 -22.689 22.481 1.00 80.56 203 SER A O 1
ATOM 1499 N N . GLY A 1 204 ? -14.982 -24.600 22.046 1.00 74.88 204 GLY A N 1
ATOM 1500 C CA . GLY A 1 204 ? -14.008 -24.453 23.136 1.00 74.88 204 GLY A CA 1
ATOM 1501 C C . GLY A 1 204 ? -14.437 -25.019 24.495 1.00 74.88 204 GLY A C 1
ATOM 1502 O O . GLY A 1 204 ? -13.701 -24.879 25.472 1.00 74.88 204 GLY A O 1
ATOM 1503 N N . GLY A 1 205 ? -15.574 -25.721 24.573 1.00 78.25 205 GLY A N 1
ATOM 1504 C CA . GLY A 1 205 ? -16.012 -26.409 25.798 1.00 78.25 205 GLY A CA 1
ATOM 1505 C C . GLY A 1 205 ? -15.023 -27.472 26.303 1.00 78.25 205 GLY A C 1
ATOM 1506 O O . GLY A 1 205 ? -14.914 -27.687 27.508 1.00 78.25 205 GLY A O 1
ATOM 1507 N N . ARG A 1 206 ? -14.247 -28.076 25.392 1.00 83.31 206 ARG A N 1
ATOM 1508 C CA . ARG A 1 206 ? -13.235 -29.108 25.686 1.00 83.31 206 ARG A CA 1
ATOM 1509 C C . ARG A 1 206 ? -11.827 -28.559 25.968 1.00 83.31 206 ARG A C 1
ATOM 1511 O O . ARG A 1 206 ? -10.948 -29.329 26.328 1.00 83.31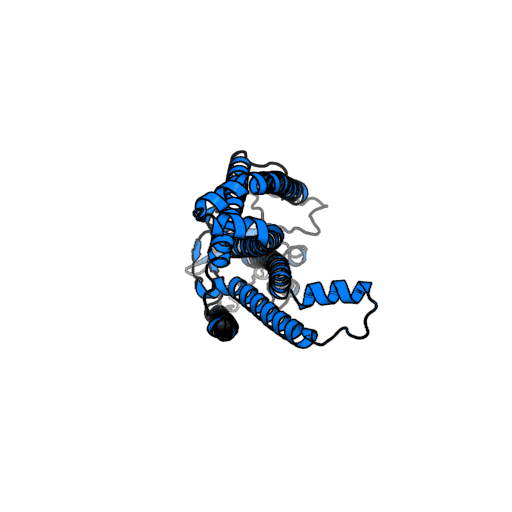 206 ARG A O 1
ATOM 1518 N N . LEU A 1 207 ? -11.596 -27.248 25.831 1.00 86.25 207 LEU A N 1
ATOM 1519 C CA . LEU A 1 207 ? -10.268 -26.659 26.048 1.00 86.25 207 LEU A CA 1
ATOM 1520 C C . LEU A 1 207 ? -9.921 -26.576 27.548 1.00 86.25 207 LEU A C 1
ATOM 1522 O O . LEU A 1 207 ? -10.815 -26.271 28.351 1.00 86.25 207 LEU A O 1
ATOM 1526 N N . PRO A 1 208 ? -8.642 -26.759 27.936 1.00 87.88 208 PRO A N 1
ATOM 1527 C CA . PRO A 1 208 ? -8.147 -26.471 29.283 1.00 87.88 208 PRO A CA 1
ATOM 1528 C C . PRO A 1 208 ? -8.464 -25.033 29.712 1.00 87.88 208 PRO A C 1
ATOM 1530 O O . PRO A 1 208 ? -8.572 -24.139 28.873 1.00 87.88 208 PRO A O 1
ATOM 1533 N N . ARG A 1 209 ? -8.594 -24.784 31.022 1.00 85.31 209 ARG A N 1
ATOM 1534 C CA . ARG A 1 209 ? -9.086 -23.499 31.566 1.00 85.31 209 ARG A CA 1
ATOM 1535 C C . ARG A 1 209 ? -8.305 -22.277 31.053 1.00 85.31 209 ARG A C 1
ATOM 1537 O O . ARG A 1 209 ? -8.933 -21.295 30.667 1.00 85.31 209 ARG A O 1
ATOM 1544 N N . ALA A 1 210 ? -6.975 -22.362 30.979 1.00 84.44 210 ALA A N 1
ATOM 1545 C CA . ALA A 1 210 ? -6.123 -21.274 30.487 1.00 84.44 210 ALA A CA 1
ATOM 1546 C C . ALA A 1 210 ? -6.376 -20.950 29.000 1.00 84.44 210 ALA A C 1
ATOM 1548 O O . ALA A 1 210 ? -6.647 -19.804 28.645 1.00 84.44 210 ALA A O 1
ATOM 1549 N N . LEU A 1 211 ? -6.390 -21.972 28.137 1.00 84.69 211 LEU A N 1
ATOM 1550 C CA . LEU A 1 211 ? -6.667 -21.826 26.701 1.00 84.69 211 LEU A CA 1
ATOM 1551 C C . LEU A 1 211 ? -8.107 -21.380 26.431 1.00 84.69 211 LEU A C 1
ATOM 1553 O O . LEU A 1 211 ? -8.359 -20.594 25.523 1.00 84.69 211 LEU A O 1
ATOM 1557 N N . ARG A 1 212 ? -9.060 -21.835 27.248 1.00 84.56 212 ARG A N 1
ATOM 1558 C CA . ARG A 1 212 ? -10.473 -21.464 27.134 1.00 84.56 212 ARG A CA 1
ATOM 1559 C C . ARG A 1 212 ? -10.704 -19.977 27.404 1.00 84.56 212 ARG A C 1
ATOM 1561 O O . ARG A 1 212 ? -11.550 -19.381 26.741 1.00 84.56 212 ARG A O 1
ATOM 1568 N N . LEU A 1 213 ? -9.972 -19.382 28.349 1.00 81.62 213 LEU A N 1
ATOM 1569 C CA . LEU A 1 213 ? -10.036 -17.942 28.624 1.00 81.62 213 LEU A CA 1
ATOM 1570 C C . LEU A 1 213 ? -9.511 -17.127 27.437 1.00 81.62 213 LEU A C 1
ATOM 1572 O O . LEU A 1 213 ? -10.197 -16.208 26.990 1.00 81.62 213 LEU A O 1
ATOM 1576 N N . GLY A 1 214 ? -8.355 -17.507 26.882 1.00 80.81 214 GLY A N 1
ATOM 1577 C CA . GLY A 1 214 ? -7.807 -16.880 25.675 1.00 80.81 214 GLY A CA 1
ATOM 1578 C C . GLY A 1 214 ? -8.750 -17.006 24.475 1.00 80.81 214 GLY A C 1
ATOM 1579 O O . GLY A 1 214 ? -9.102 -16.006 23.852 1.00 80.81 214 GLY A O 1
ATOM 1580 N N . TRP A 1 215 ? -9.251 -18.218 24.219 1.00 85.31 215 TRP A N 1
ATOM 1581 C CA . TRP A 1 215 ? -10.201 -18.502 23.140 1.00 85.31 215 TRP A CA 1
ATOM 1582 C C . TRP A 1 215 ? -11.489 -17.689 23.266 1.00 85.31 215 TRP A C 1
ATOM 1584 O O . TRP A 1 215 ? -11.917 -17.039 22.313 1.00 85.31 215 TRP A O 1
ATOM 1594 N N . ARG A 1 216 ? -12.094 -17.658 24.462 1.00 81.31 216 ARG A N 1
ATOM 1595 C CA . ARG A 1 216 ? -13.298 -16.856 24.702 1.00 81.31 216 ARG A CA 1
ATOM 1596 C C . ARG A 1 216 ? -13.038 -15.371 24.501 1.00 81.31 216 ARG A C 1
ATOM 1598 O O . ARG A 1 216 ? -13.910 -14.707 23.958 1.00 81.31 216 ARG A O 1
ATOM 1605 N N . ARG A 1 217 ? -11.870 -14.852 24.882 1.00 77.31 217 ARG A N 1
ATOM 1606 C CA . ARG A 1 217 ? -11.535 -13.437 24.674 1.00 77.31 217 ARG A CA 1
ATOM 1607 C C . ARG A 1 217 ? -11.492 -13.088 23.184 1.00 77.31 217 ARG A C 1
ATOM 1609 O O . ARG A 1 217 ? -12.152 -12.142 22.773 1.00 77.31 217 ARG A O 1
ATOM 1616 N N . VAL A 1 218 ? -10.831 -13.913 22.372 1.00 77.94 218 VAL A N 1
ATOM 1617 C CA . VAL A 1 218 ? -10.763 -13.745 20.906 1.00 77.94 218 VAL A CA 1
ATOM 1618 C C . VAL A 1 218 ? -12.151 -13.836 20.259 1.00 77.94 218 VAL A C 1
ATOM 1620 O O . VAL A 1 218 ? -12.518 -13.022 19.415 1.00 77.94 218 VAL A O 1
ATOM 1623 N N . VAL A 1 219 ? -12.957 -14.814 20.671 1.00 80.75 219 VAL A N 1
ATOM 1624 C CA . VAL A 1 219 ? -14.236 -15.116 20.017 1.00 80.75 219 VAL A CA 1
ATOM 1625 C C . VAL A 1 219 ? -15.377 -14.180 20.453 1.00 80.75 219 VAL A C 1
ATOM 1627 O O . VAL A 1 219 ? -16.267 -13.843 19.658 1.00 80.75 219 VAL A O 1
ATOM 1630 N N . LEU A 1 220 ? -15.361 -13.720 21.708 1.00 73.19 220 LEU A N 1
ATOM 1631 C CA . LEU A 1 220 ? -16.328 -12.745 22.225 1.00 73.19 220 LEU A CA 1
ATOM 1632 C C . LEU A 1 220 ? -16.024 -11.329 21.712 1.00 73.19 220 LEU A C 1
ATOM 1634 O O . LEU A 1 220 ? -16.956 -10.563 21.460 1.00 73.19 220 LEU A O 1
ATOM 1638 N N . GLU A 1 221 ? -14.753 -11.007 21.451 1.00 72.06 221 GLU A N 1
ATOM 1639 C CA . GLU A 1 221 ? -14.308 -9.705 20.941 1.00 72.06 221 GLU A CA 1
ATOM 1640 C C . GLU A 1 221 ? -13.998 -9.721 19.433 1.00 72.06 221 GLU A C 1
ATOM 1642 O O . GLU A 1 221 ? -12.983 -9.207 18.974 1.00 72.06 221 GLU A O 1
ATOM 1647 N N . ALA A 1 222 ? -14.932 -10.237 18.629 1.00 71.62 222 ALA A N 1
ATOM 1648 C CA . ALA A 1 222 ? -14.752 -10.383 17.178 1.00 71.62 222 ALA A CA 1
ATOM 1649 C C . ALA A 1 222 ? -14.353 -9.086 16.438 1.00 71.62 222 ALA A C 1
ATOM 1651 O O . ALA A 1 222 ? -13.663 -9.142 15.430 1.00 71.62 222 ALA A O 1
ATOM 1652 N N . GLY A 1 223 ? -14.800 -7.914 16.907 1.00 73.94 223 GLY A N 1
ATOM 1653 C CA . GLY A 1 223 ? -14.536 -6.634 16.237 1.00 73.94 223 GLY A CA 1
ATOM 1654 C C . GLY A 1 223 ? -13.043 -6.279 16.176 1.00 73.94 223 GLY A C 1
ATOM 1655 O O . GLY A 1 223 ? -12.509 -6.176 15.076 1.00 73.94 223 GLY A O 1
ATOM 1656 N N . PRO A 1 224 ? -12.367 -6.106 17.327 1.00 70.50 224 PRO A N 1
ATOM 1657 C CA . PRO A 1 224 ? -10.942 -5.810 17.370 1.00 70.50 224 PRO A CA 1
ATOM 1658 C C . PRO A 1 224 ? -10.084 -6.874 16.693 1.00 70.50 224 PRO A C 1
ATOM 1660 O O . PRO A 1 224 ? -9.199 -6.509 15.935 1.00 70.50 224 PRO A O 1
ATOM 1663 N N . THR A 1 225 ? -10.377 -8.165 16.884 1.00 77.25 225 THR A N 1
ATOM 1664 C CA . THR A 1 225 ? -9.629 -9.249 16.222 1.00 77.25 225 THR A CA 1
ATOM 1665 C C . THR A 1 225 ? -9.737 -9.178 14.701 1.00 77.25 225 THR A C 1
ATOM 1667 O O . THR A 1 225 ? -8.736 -9.293 14.002 1.00 77.25 225 THR A O 1
ATOM 1670 N N . VAL A 1 226 ? -10.941 -8.961 14.162 1.00 81.00 226 VAL A N 1
ATOM 1671 C CA . VAL A 1 226 ? -11.118 -8.807 12.712 1.00 81.00 226 VAL A CA 1
ATOM 1672 C C . VAL A 1 226 ? -10.401 -7.558 12.211 1.00 81.00 226 VAL A C 1
ATOM 1674 O O . VAL A 1 226 ? -9.773 -7.603 11.160 1.00 81.00 226 VAL A O 1
ATOM 1677 N N . ALA A 1 227 ? -10.456 -6.462 12.967 1.00 73.31 227 ALA A N 1
ATOM 1678 C CA . ALA A 1 227 ? -9.806 -5.215 12.594 1.00 73.31 227 ALA A CA 1
ATOM 1679 C C . ALA A 1 227 ? -8.271 -5.332 12.592 1.00 73.31 227 ALA A C 1
ATOM 1681 O O . ALA A 1 227 ? -7.639 -4.845 11.660 1.00 73.31 227 ALA A O 1
ATOM 1682 N N . THR A 1 228 ? -7.669 -6.014 13.574 1.00 75.44 228 THR A N 1
ATOM 1683 C CA . THR A 1 228 ? -6.214 -6.237 13.618 1.00 75.44 228 THR A CA 1
ATOM 1684 C C . THR A 1 228 ? -5.742 -7.186 12.523 1.00 75.44 228 THR A C 1
ATOM 1686 O O . THR A 1 228 ? -4.715 -6.925 11.902 1.00 75.44 228 THR A O 1
ATOM 1689 N N . VAL A 1 229 ? -6.492 -8.254 12.231 1.00 83.06 229 VAL A N 1
ATOM 1690 C CA . VAL A 1 229 ? -6.159 -9.164 11.123 1.00 83.06 229 VAL A CA 1
ATOM 1691 C C . VAL A 1 229 ? -6.315 -8.468 9.773 1.00 83.06 229 VAL A C 1
ATOM 1693 O O . VAL A 1 229 ? -5.433 -8.590 8.929 1.00 83.06 229 VAL A O 1
ATOM 1696 N N . ALA A 1 230 ? -7.387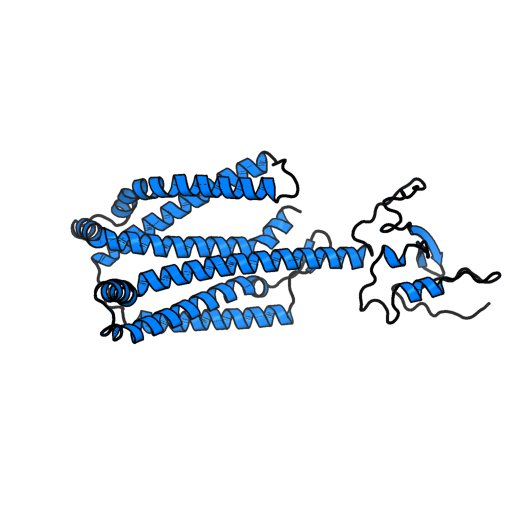 -7.697 9.572 1.00 79.56 230 ALA A N 1
ATOM 1697 C CA . ALA A 1 230 ? -7.585 -6.914 8.353 1.00 79.56 230 ALA A CA 1
ATOM 1698 C C . ALA A 1 230 ? -6.450 -5.899 8.149 1.00 79.56 230 ALA A C 1
ATOM 1700 O O . ALA A 1 230 ? -5.897 -5.806 7.062 1.00 79.56 230 ALA A O 1
ATOM 1701 N N . ALA A 1 231 ? -6.058 -5.196 9.211 1.00 73.88 231 ALA A N 1
ATOM 1702 C CA . ALA A 1 231 ? -4.913 -4.293 9.225 1.00 73.88 231 ALA A CA 1
ATOM 1703 C C . ALA A 1 231 ? -3.596 -4.993 8.835 1.00 73.88 231 ALA A C 1
ATOM 1705 O O . ALA A 1 231 ? -2.868 -4.501 7.975 1.00 73.88 231 ALA A O 1
ATOM 1706 N N . ALA A 1 232 ? -3.310 -6.160 9.420 1.00 80.56 232 ALA A N 1
ATOM 1707 C CA . ALA A 1 232 ? -2.116 -6.940 9.095 1.00 80.56 232 ALA A CA 1
ATOM 1708 C C . ALA A 1 232 ? -2.126 -7.444 7.641 1.00 80.56 232 ALA A C 1
ATOM 1710 O O . ALA A 1 232 ? -1.117 -7.338 6.948 1.00 80.56 232 ALA A O 1
ATOM 1711 N N . ALA A 1 233 ? -3.270 -7.939 7.160 1.00 82.31 233 ALA A N 1
ATOM 1712 C CA . ALA A 1 233 ? -3.438 -8.392 5.781 1.00 82.31 233 ALA A CA 1
ATOM 1713 C C . ALA A 1 233 ? -3.243 -7.246 4.775 1.00 82.31 233 ALA A C 1
ATOM 1715 O O . ALA A 1 233 ? -2.558 -7.416 3.770 1.00 82.31 233 ALA A O 1
ATOM 1716 N N . LEU A 1 234 ? -3.789 -6.067 5.074 1.00 77.06 234 LEU A N 1
ATOM 1717 C CA . LEU A 1 234 ? -3.670 -4.873 4.242 1.00 77.06 234 LEU A CA 1
ATOM 1718 C C . LEU A 1 234 ? -2.220 -4.366 4.180 1.00 77.06 234 LEU A C 1
ATOM 1720 O O . LEU A 1 234 ? -1.759 -3.959 3.117 1.00 77.06 234 LEU A O 1
ATOM 1724 N N . ALA A 1 235 ? -1.482 -4.425 5.295 1.00 75.56 235 ALA A N 1
ATOM 1725 C CA . ALA A 1 235 ? -0.060 -4.075 5.350 1.00 75.56 235 ALA A CA 1
ATOM 1726 C C . ALA A 1 235 ? 0.826 -5.084 4.596 1.00 75.56 235 ALA A C 1
ATOM 1728 O O . ALA A 1 235 ? 1.688 -4.693 3.808 1.00 75.56 235 ALA A O 1
ATOM 1729 N N . ALA A 1 236 ? 0.595 -6.386 4.788 1.00 81.12 236 ALA A N 1
ATOM 1730 C CA . ALA A 1 236 ? 1.307 -7.425 4.048 1.00 81.12 236 ALA A CA 1
ATOM 1731 C C . ALA A 1 236 ? 1.032 -7.318 2.539 1.00 81.12 236 ALA A C 1
ATOM 1733 O O . ALA A 1 236 ? 1.957 -7.320 1.729 1.00 81.12 236 ALA A O 1
ATOM 1734 N N . GLY A 1 237 ? -0.233 -7.140 2.157 1.00 77.50 237 GLY A N 1
ATOM 1735 C CA . GLY A 1 237 ? -0.622 -6.999 0.760 1.00 77.50 237 GLY A CA 1
ATOM 1736 C C . GLY A 1 237 ? -0.102 -5.713 0.112 1.00 77.50 237 GLY A C 1
ATOM 1737 O O . GLY A 1 237 ? 0.277 -5.748 -1.058 1.00 77.50 237 GLY A O 1
ATOM 1738 N N . SER A 1 238 ? 0.015 -4.598 0.847 1.00 74.81 238 SER A N 1
ATOM 1739 C CA . SER A 1 238 ? 0.657 -3.390 0.311 1.00 74.81 238 SER A CA 1
ATOM 1740 C C . SER A 1 238 ? 2.150 -3.604 0.050 1.00 74.81 238 SER A C 1
ATOM 1742 O O . SER A 1 238 ? 2.653 -3.133 -0.965 1.00 74.81 238 SER A O 1
ATOM 1744 N N . MET A 1 239 ? 2.847 -4.353 0.915 1.00 77.12 239 MET A N 1
ATOM 1745 C CA . MET A 1 239 ? 4.257 -4.709 0.707 1.00 77.12 239 MET A CA 1
ATOM 1746 C C . MET A 1 239 ? 4.442 -5.617 -0.518 1.00 77.12 239 MET A C 1
ATOM 1748 O O . MET A 1 239 ? 5.309 -5.365 -1.353 1.00 77.12 239 MET A O 1
ATOM 1752 N N . ILE A 1 240 ? 3.589 -6.634 -0.672 1.00 81.19 240 ILE A N 1
ATOM 1753 C CA . ILE A 1 240 ? 3.595 -7.522 -1.847 1.00 81.19 240 ILE A CA 1
ATOM 1754 C C . ILE A 1 240 ? 3.314 -6.723 -3.128 1.00 81.19 240 ILE A C 1
ATOM 1756 O O . ILE A 1 240 ? 3.996 -6.878 -4.133 1.00 81.19 240 ILE A O 1
ATOM 1760 N N . THR A 1 241 ? 2.347 -5.806 -3.089 1.00 74.62 241 THR A N 1
ATOM 1761 C CA . THR A 1 241 ? 2.029 -4.961 -4.250 1.00 74.62 241 THR A CA 1
ATOM 1762 C C . THR A 1 241 ? 3.191 -4.027 -4.595 1.00 74.62 241 THR A C 1
ATOM 1764 O O . THR A 1 241 ? 3.510 -3.840 -5.765 1.00 74.62 241 THR A O 1
ATOM 1767 N N . ALA A 1 242 ? 3.846 -3.443 -3.588 1.00 72.75 242 ALA A N 1
ATOM 1768 C CA . ALA A 1 242 ? 4.991 -2.562 -3.794 1.00 72.75 242 ALA A CA 1
ATOM 1769 C C . ALA A 1 242 ? 6.196 -3.301 -4.396 1.00 72.75 242 ALA A C 1
ATOM 1771 O O . ALA A 1 242 ? 6.843 -2.761 -5.289 1.00 72.75 242 ALA A O 1
ATOM 1772 N N . THR A 1 243 ? 6.475 -4.524 -3.934 1.00 77.81 243 THR A N 1
ATOM 1773 C CA . THR A 1 243 ? 7.552 -5.369 -4.481 1.00 77.81 243 THR A CA 1
ATOM 1774 C C . THR A 1 243 ? 7.263 -5.768 -5.924 1.00 77.81 243 THR A C 1
ATOM 1776 O O . THR A 1 243 ? 8.080 -5.476 -6.788 1.00 77.81 243 THR A O 1
ATOM 1779 N N . ALA A 1 244 ? 6.058 -6.264 -6.218 1.00 78.56 244 ALA A N 1
ATOM 1780 C CA . ALA A 1 244 ? 5.652 -6.594 -7.585 1.00 78.56 244 ALA A CA 1
ATOM 1781 C C . ALA A 1 244 ? 5.741 -5.395 -8.550 1.00 78.56 244 ALA A C 1
ATOM 1783 O O . ALA A 1 244 ? 6.156 -5.544 -9.695 1.00 78.56 244 ALA A O 1
ATOM 1784 N N . LEU A 1 245 ? 5.385 -4.187 -8.094 1.00 73.12 245 LEU A N 1
ATOM 1785 C CA . LEU A 1 245 ? 5.527 -2.969 -8.900 1.00 73.12 245 LEU A CA 1
ATOM 1786 C C . LEU A 1 245 ? 6.989 -2.565 -9.112 1.00 73.12 245 LEU A C 1
ATOM 1788 O O . LEU A 1 245 ? 7.326 -2.059 -10.179 1.00 73.12 245 LEU A O 1
ATOM 1792 N N . ALA A 1 246 ? 7.842 -2.745 -8.103 1.00 74.88 246 ALA A N 1
ATOM 1793 C CA . ALA A 1 246 ? 9.265 -2.454 -8.220 1.00 74.88 246 ALA A CA 1
ATOM 1794 C C . ALA A 1 246 ? 9.956 -3.422 -9.188 1.00 74.88 246 ALA A C 1
ATOM 1796 O O . ALA A 1 246 ? 10.757 -2.977 -10.006 1.00 74.88 246 ALA A O 1
ATOM 1797 N N . ASP A 1 247 ? 9.614 -4.708 -9.124 1.00 78.06 247 ASP A N 1
ATOM 1798 C CA . ASP A 1 247 ? 10.148 -5.729 -10.023 1.00 78.06 247 ASP A CA 1
ATOM 1799 C C . ASP A 1 247 ? 9.645 -5.509 -11.451 1.00 78.06 247 ASP A C 1
ATOM 1801 O O . ASP A 1 247 ? 10.456 -5.354 -12.355 1.00 78.06 247 ASP A O 1
ATOM 1805 N N . GLY A 1 248 ? 8.342 -5.281 -11.644 1.00 76.00 248 GLY A N 1
ATOM 1806 C CA . GLY A 1 248 ? 7.810 -4.950 -12.969 1.00 76.00 248 GLY A CA 1
ATOM 1807 C C . GLY A 1 248 ? 8.410 -3.672 -13.573 1.00 76.00 248 GLY A C 1
ATOM 1808 O O . GLY A 1 248 ? 8.583 -3.582 -14.785 1.00 76.00 248 GLY A O 1
ATOM 1809 N N . ALA A 1 249 ? 8.773 -2.679 -12.753 1.00 72.69 249 ALA A N 1
ATOM 1810 C CA . ALA A 1 249 ? 9.481 -1.493 -13.235 1.00 72.69 249 ALA A CA 1
ATOM 1811 C C . ALA A 1 249 ? 10.931 -1.794 -13.652 1.00 72.69 249 ALA A C 1
ATOM 1813 O O . ALA A 1 249 ? 11.427 -1.163 -14.585 1.00 72.69 249 ALA A O 1
ATOM 1814 N N . ARG A 1 250 ? 11.615 -2.726 -12.975 1.00 77.38 250 ARG A N 1
ATOM 1815 C CA . ARG A 1 250 ? 12.958 -3.187 -13.364 1.00 77.38 250 ARG A CA 1
ATOM 1816 C C . ARG A 1 250 ? 12.902 -3.963 -14.671 1.00 77.38 250 ARG A C 1
ATOM 1818 O O . ARG A 1 250 ? 13.675 -3.643 -15.566 1.00 77.38 250 ARG A O 1
ATOM 1825 N N . ASP A 1 251 ? 11.948 -4.878 -14.794 1.00 78.19 251 ASP A N 1
ATOM 1826 C CA . ASP A 1 251 ? 11.747 -5.673 -16.006 1.00 78.19 251 ASP A CA 1
ATOM 1827 C C . ASP A 1 251 ? 11.445 -4.757 -17.197 1.00 78.19 251 ASP A C 1
ATOM 1829 O O . ASP A 1 251 ? 12.117 -4.822 -18.216 1.00 78.19 251 ASP A O 1
ATOM 1833 N N . GLN A 1 252 ? 10.550 -3.775 -17.031 1.00 76.12 252 GLN A N 1
ATOM 1834 C CA . GLN A 1 252 ? 10.276 -2.782 -18.077 1.00 76.12 252 GLN A CA 1
ATOM 1835 C C . GLN A 1 252 ? 11.488 -1.927 -18.455 1.00 76.12 252 GLN A C 1
ATOM 1837 O O . GLN A 1 252 ? 11.611 -1.513 -19.608 1.00 76.12 252 GLN A O 1
ATOM 1842 N N . LEU A 1 253 ? 12.351 -1.585 -17.495 1.00 76.06 253 LEU A N 1
ATOM 1843 C CA . LEU A 1 253 ? 13.580 -0.849 -17.791 1.00 76.06 253 LEU A CA 1
ATOM 1844 C C . LEU A 1 253 ? 14.562 -1.715 -18.576 1.00 76.06 253 LEU A C 1
ATOM 1846 O O . LEU A 1 253 ? 15.175 -1.204 -19.511 1.00 76.06 253 LEU A O 1
ATOM 1850 N N . HIS A 1 254 ? 14.676 -2.994 -18.223 1.00 76.50 254 HIS A N 1
ATOM 1851 C CA . HIS A 1 254 ? 15.530 -3.947 -18.919 1.00 76.50 254 HIS A CA 1
ATOM 1852 C C . HIS A 1 254 ? 15.016 -4.217 -20.338 1.00 76.50 254 HIS A C 1
ATOM 1854 O O . HIS A 1 254 ? 15.766 -4.043 -21.294 1.00 76.50 254 HIS A O 1
ATOM 1860 N N . ASP A 1 255 ? 13.714 -4.462 -20.503 1.00 74.12 255 ASP A N 1
ATOM 1861 C CA . ASP A 1 255 ? 13.068 -4.599 -21.813 1.00 74.12 255 ASP A CA 1
ATOM 1862 C C . ASP A 1 255 ? 13.261 -3.345 -22.669 1.00 74.12 255 ASP A C 1
ATOM 1864 O O . ASP A 1 255 ? 13.530 -3.417 -23.867 1.00 74.12 255 ASP A O 1
ATOM 1868 N N . LYS A 1 256 ? 13.149 -2.155 -22.066 1.00 74.75 256 LYS A N 1
ATOM 1869 C CA . LYS A 1 256 ? 13.353 -0.898 -22.789 1.00 74.75 256 LYS A CA 1
ATOM 1870 C C . LYS A 1 256 ? 14.811 -0.706 -23.200 1.00 74.75 256 LYS A C 1
ATOM 1872 O O . LYS A 1 256 ? 15.044 -0.203 -24.297 1.00 74.75 256 LYS A O 1
ATOM 1877 N N . ALA A 1 257 ? 15.765 -1.067 -22.345 1.00 73.19 257 ALA A N 1
ATOM 1878 C CA . ALA A 1 257 ? 17.185 -1.031 -22.679 1.00 73.19 257 ALA A CA 1
ATOM 1879 C C . ALA A 1 257 ? 17.489 -2.007 -23.828 1.00 73.19 257 ALA A C 1
ATOM 1881 O O . ALA A 1 257 ? 18.056 -1.598 -24.839 1.00 73.19 257 ALA A O 1
ATOM 1882 N N . ALA A 1 258 ? 16.980 -3.238 -23.746 1.00 73.19 258 ALA A N 1
ATOM 1883 C CA . ALA A 1 258 ? 17.099 -4.230 -24.808 1.00 73.19 258 ALA A CA 1
ATOM 1884 C C . ALA A 1 258 ? 16.489 -3.744 -26.136 1.00 73.19 258 ALA A C 1
ATOM 1886 O O . ALA A 1 258 ? 17.116 -3.871 -27.178 1.00 73.19 258 ALA A O 1
ATOM 1887 N N . VAL A 1 259 ? 15.310 -3.112 -26.126 1.00 70.75 259 VAL A N 1
ATOM 1888 C CA . VAL A 1 259 ? 14.643 -2.669 -27.367 1.00 70.75 259 VAL A CA 1
ATOM 1889 C C . VAL A 1 259 ? 15.257 -1.407 -27.976 1.00 70.75 259 VAL A C 1
ATOM 1891 O O . VAL A 1 259 ? 15.389 -1.325 -29.192 1.00 70.75 259 VAL A O 1
ATOM 1894 N N . TYR A 1 260 ? 15.583 -0.392 -27.171 1.00 67.50 260 TYR A N 1
ATOM 1895 C CA . TYR A 1 260 ? 16.059 0.894 -27.703 1.00 67.50 260 TYR A CA 1
ATOM 1896 C C . TYR A 1 260 ? 17.567 0.947 -27.922 1.00 67.50 260 TYR A C 1
ATOM 1898 O O . TYR A 1 260 ? 18.028 1.742 -28.734 1.00 67.50 260 TYR A O 1
ATOM 1906 N N . VAL A 1 261 ? 18.325 0.168 -27.154 1.00 72.25 261 VAL A N 1
ATOM 1907 C CA . VAL A 1 261 ? 19.789 0.208 -27.152 1.00 72.25 261 VAL A CA 1
ATOM 1908 C C . VAL A 1 261 ? 20.382 -1.131 -27.598 1.00 72.25 261 VAL A C 1
ATOM 1910 O O . VAL A 1 261 ? 21.524 -1.166 -28.041 1.00 72.25 261 VAL A O 1
ATOM 1913 N N . GLY A 1 262 ? 19.638 -2.238 -27.489 1.00 74.19 262 GLY A N 1
ATOM 1914 C CA . GLY A 1 262 ? 20.172 -3.585 -27.708 1.00 74.19 262 GLY A CA 1
ATOM 1915 C C . GLY A 1 262 ? 21.051 -4.080 -26.558 1.00 74.19 262 GLY A C 1
ATOM 1916 O O . GLY A 1 262 ? 21.497 -5.219 -26.588 1.00 74.19 262 GLY A O 1
ATOM 1917 N N . SER A 1 263 ? 21.318 -3.253 -25.542 1.00 75.75 263 SER A N 1
ATOM 1918 C CA . SER A 1 263 ? 22.212 -3.553 -24.418 1.00 75.75 263 SER A CA 1
ATOM 1919 C C . SER A 1 263 ? 21.835 -2.729 -23.181 1.00 75.75 263 SER A C 1
ATOM 1921 O O . SER A 1 263 ? 21.144 -1.714 -23.290 1.00 75.75 263 SER A O 1
ATOM 1923 N N . ASP A 1 264 ? 22.320 -3.127 -22.002 1.00 75.31 264 ASP A N 1
ATOM 1924 C CA . ASP A 1 264 ? 22.071 -2.421 -20.734 1.00 75.31 264 ASP A CA 1
ATOM 1925 C C . ASP A 1 264 ? 22.669 -1.000 -20.713 1.00 75.31 264 ASP A C 1
ATOM 1927 O O . ASP A 1 264 ? 22.204 -0.128 -19.973 1.00 75.31 264 ASP A O 1
ATOM 1931 N N . LEU A 1 265 ? 23.711 -0.754 -21.516 1.00 78.88 265 LEU A N 1
ATOM 1932 C CA . LEU A 1 265 ? 24.406 0.526 -21.603 1.00 78.88 265 LEU A CA 1
ATOM 1933 C C . LEU A 1 265 ? 24.996 0.735 -23.002 1.00 78.88 265 LEU A C 1
ATOM 1935 O O . LEU A 1 265 ? 25.776 -0.085 -23.474 1.00 78.88 265 LEU A O 1
ATOM 1939 N N . ALA A 1 266 ? 24.716 1.890 -23.607 1.00 79.19 266 ALA A N 1
ATOM 1940 C CA . ALA A 1 266 ? 25.467 2.397 -24.751 1.00 79.19 266 ALA A CA 1
ATOM 1941 C C . ALA A 1 266 ? 26.108 3.738 -24.405 1.00 79.19 266 ALA A C 1
ATOM 1943 O O . ALA A 1 266 ? 25.482 4.614 -23.803 1.00 79.19 266 ALA A O 1
ATOM 1944 N N . VAL A 1 267 ? 27.366 3.890 -24.805 1.00 80.81 267 VAL A N 1
ATOM 1945 C CA . VAL A 1 267 ? 28.133 5.122 -24.642 1.00 80.81 267 VAL A CA 1
ATOM 1946 C C . VAL A 1 267 ? 28.657 5.520 -26.010 1.00 80.81 267 VAL A C 1
ATOM 1948 O O . VAL A 1 267 ? 29.394 4.765 -26.636 1.00 80.81 267 VAL A O 1
ATOM 1951 N N . THR A 1 268 ? 28.283 6.709 -26.470 1.00 79.69 268 THR A N 1
ATOM 1952 C CA . THR A 1 268 ? 28.849 7.286 -27.690 1.00 79.69 268 THR A CA 1
ATOM 1953 C C . THR A 1 268 ? 30.220 7.865 -27.368 1.00 79.69 268 THR A C 1
ATOM 1955 O O . THR A 1 268 ? 30.348 8.726 -26.495 1.00 79.69 268 THR A O 1
ATOM 1958 N N . LEU A 1 269 ? 31.240 7.378 -28.066 1.00 79.75 269 LEU A N 1
ATOM 1959 C CA . LEU A 1 269 ? 32.621 7.828 -27.939 1.00 79.75 269 LEU A CA 1
ATOM 1960 C C . LEU A 1 269 ? 33.029 8.499 -29.252 1.00 79.75 269 LEU A C 1
ATOM 1962 O O . LEU A 1 269 ? 32.635 8.049 -30.325 1.00 79.75 269 LEU A O 1
ATOM 1966 N N . PHE A 1 270 ? 33.762 9.608 -29.152 1.00 75.06 270 PHE A N 1
ATOM 1967 C CA . PHE A 1 270 ? 34.200 10.391 -30.316 1.00 75.06 270 PHE A CA 1
ATOM 1968 C C . PHE A 1 270 ? 35.610 10.015 -30.792 1.00 75.06 270 PHE A C 1
ATOM 1970 O O . PHE A 1 270 ? 35.942 10.274 -31.943 1.00 75.06 270 PHE A O 1
ATOM 1977 N N . ASP A 1 271 ? 36.396 9.373 -29.925 1.00 76.50 271 ASP A N 1
ATOM 1978 C CA . ASP A 1 271 ? 37.710 8.808 -30.234 1.00 76.50 271 ASP A CA 1
ATOM 1979 C C . ASP A 1 271 ? 37.619 7.279 -30.282 1.00 76.50 271 ASP A C 1
ATOM 1981 O O . ASP A 1 271 ? 36.773 6.693 -29.600 1.00 76.50 271 ASP A O 1
ATOM 1985 N N . GLU A 1 272 ? 38.498 6.635 -31.056 1.00 73.19 272 GLU A N 1
ATOM 1986 C CA . GLU A 1 272 ? 38.514 5.177 -31.202 1.00 73.19 272 GLU A CA 1
ATOM 1987 C C . GLU A 1 272 ? 38.850 4.493 -29.864 1.00 73.19 272 GLU A C 1
ATOM 1989 O O . GLU A 1 272 ? 39.961 4.642 -29.339 1.00 73.19 272 GLU A O 1
ATOM 1994 N N . PRO A 1 273 ? 37.894 3.765 -29.262 1.00 75.00 273 PRO A N 1
ATOM 1995 C CA . PRO A 1 273 ? 38.064 3.248 -27.919 1.00 75.00 273 PRO A CA 1
ATOM 1996 C C . PRO A 1 273 ? 38.775 1.896 -27.930 1.00 75.00 273 PRO A C 1
ATOM 1998 O O . 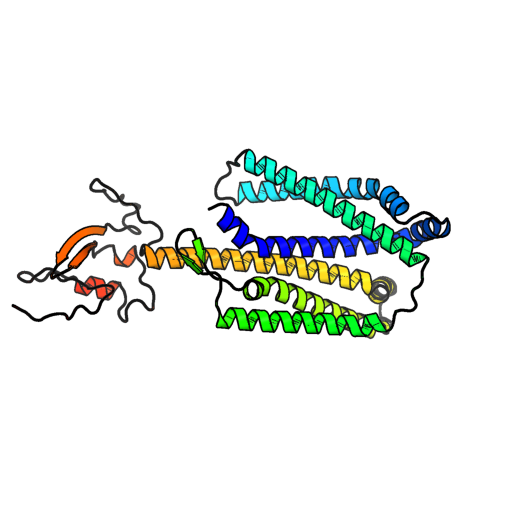PRO A 1 273 ? 38.365 0.956 -28.607 1.00 75.00 273 PRO A O 1
ATOM 2001 N N . VAL A 1 274 ? 39.803 1.750 -27.094 1.00 76.38 274 VAL A N 1
ATOM 2002 C CA . VAL A 1 274 ? 40.404 0.438 -26.825 1.00 76.38 274 VAL A CA 1
ATOM 2003 C C . VAL A 1 274 ? 39.604 -0.245 -25.719 1.00 76.38 274 VAL A C 1
ATOM 2005 O O . VAL A 1 274 ? 39.625 0.185 -24.563 1.00 76.38 274 VAL A O 1
ATOM 2008 N N . LEU A 1 275 ? 38.896 -1.323 -26.066 1.00 74.31 275 LEU A N 1
ATOM 2009 C CA . LEU A 1 275 ? 38.201 -2.160 -25.090 1.00 74.31 275 LEU A CA 1
ATOM 2010 C C . LEU A 1 275 ? 39.212 -2.765 -24.108 1.00 74.31 275 LEU A C 1
ATOM 2012 O O . LEU A 1 275 ? 40.139 -3.477 -24.493 1.00 74.31 275 LEU A O 1
ATOM 2016 N N . SER A 1 276 ? 39.023 -2.500 -22.814 1.00 79.12 276 SER A N 1
ATOM 2017 C CA . SER A 1 276 ? 39.819 -3.157 -21.778 1.00 79.12 276 SER A CA 1
ATOM 2018 C C . SER A 1 276 ? 39.550 -4.672 -21.795 1.00 79.12 276 SER A C 1
ATOM 2020 O O . SER A 1 276 ? 38.389 -5.068 -21.943 1.00 79.12 276 SER A O 1
ATOM 2022 N N . PRO A 1 277 ? 40.557 -5.539 -21.567 1.00 76.25 277 PRO A N 1
ATOM 2023 C CA . PRO A 1 277 ? 40.368 -6.994 -21.550 1.00 76.25 277 PRO A CA 1
ATOM 2024 C C . PRO A 1 277 ? 39.299 -7.474 -20.555 1.00 76.25 277 PRO A C 1
ATOM 2026 O O . PRO A 1 277 ? 38.687 -8.517 -20.753 1.00 76.25 277 PRO A O 1
ATOM 2029 N N . SER A 1 278 ? 39.046 -6.702 -19.493 1.00 79.00 278 SER A N 1
ATOM 2030 C CA . SER A 1 278 ? 38.011 -6.980 -18.488 1.00 79.00 278 SER A CA 1
ATOM 2031 C C . SER A 1 278 ? 36.576 -6.715 -18.971 1.00 79.00 278 SER A C 1
ATOM 2033 O O . SER A 1 278 ? 35.626 -7.208 -18.362 1.00 79.00 278 SER A O 1
ATOM 2035 N N . LEU A 1 279 ? 36.412 -5.937 -20.045 1.00 75.69 279 LEU A N 1
ATOM 2036 C CA . LEU A 1 279 ? 35.128 -5.579 -20.655 1.00 75.69 279 LEU A CA 1
ATOM 2037 C C . LEU A 1 279 ? 34.891 -6.296 -21.986 1.00 75.69 279 LEU A C 1
ATOM 2039 O O . LEU A 1 279 ? 33.740 -6.451 -22.373 1.00 75.69 279 LEU A O 1
ATOM 2043 N N . ALA A 1 280 ? 35.947 -6.779 -22.645 1.00 73.81 280 ALA A N 1
ATOM 2044 C CA . ALA A 1 280 ? 35.878 -7.423 -23.958 1.00 73.81 280 ALA A CA 1
ATOM 2045 C C . ALA A 1 280 ? 34.920 -8.631 -24.029 1.00 73.81 280 ALA A C 1
ATOM 2047 O O . ALA A 1 280 ? 34.417 -8.950 -25.097 1.00 73.81 280 ALA A O 1
ATOM 2048 N N . SER A 1 281 ? 34.631 -9.293 -22.902 1.00 75.88 281 SER A N 1
ATOM 2049 C CA . SER A 1 281 ? 33.673 -10.408 -22.842 1.00 75.88 281 SER A CA 1
ATOM 2050 C C . SER A 1 281 ? 32.204 -9.987 -22.702 1.00 75.88 281 SER A C 1
ATOM 2052 O O . SER A 1 281 ? 31.330 -10.846 -22.752 1.00 75.88 281 SER A O 1
ATOM 2054 N N . ARG A 1 282 ? 31.920 -8.697 -22.470 1.00 79.19 282 ARG A N 1
ATOM 2055 C CA . ARG A 1 282 ? 30.568 -8.168 -22.189 1.00 79.19 282 ARG A CA 1
ATOM 2056 C C . ARG A 1 282 ? 30.260 -6.843 -22.893 1.00 79.19 282 ARG A C 1
ATOM 2058 O O . ARG A 1 282 ? 29.250 -6.218 -22.593 1.00 79.19 282 ARG A O 1
ATOM 2065 N N . ALA A 1 283 ? 31.142 -6.381 -23.769 1.00 84.50 283 ALA A N 1
ATOM 2066 C CA . ALA A 1 283 ? 31.005 -5.129 -24.493 1.00 84.50 283 ALA A CA 1
ATOM 2067 C C . ALA A 1 283 ? 31.437 -5.336 -25.943 1.00 84.50 283 ALA A C 1
ATOM 2069 O O . ALA A 1 283 ? 32.330 -6.131 -26.227 1.00 84.50 283 ALA A O 1
ATOM 2070 N N . THR A 1 284 ? 30.802 -4.599 -26.844 1.00 87.25 284 THR A N 1
ATOM 2071 C CA . THR A 1 284 ? 31.074 -4.623 -28.280 1.00 87.25 284 THR A CA 1
ATOM 2072 C C . THR A 1 284 ? 31.176 -3.191 -28.790 1.00 87.25 284 THR A C 1
ATOM 2074 O O . THR A 1 284 ? 30.669 -2.262 -28.153 1.00 87.25 284 THR A O 1
ATOM 2077 N N . LEU A 1 285 ? 31.853 -3.011 -29.920 1.00 86.50 285 LEU A N 1
ATOM 2078 C CA . LEU A 1 285 ? 31.907 -1.733 -30.614 1.00 86.50 285 LEU A CA 1
ATOM 2079 C C . LEU A 1 285 ? 30.905 -1.748 -31.761 1.00 86.50 285 LEU A C 1
ATOM 2081 O O . LEU A 1 285 ? 30.826 -2.706 -32.532 1.00 86.50 285 LEU A O 1
ATOM 2085 N N . ALA A 1 286 ? 30.149 -0.661 -31.850 1.00 85.31 286 ALA A N 1
ATOM 2086 C CA . ALA A 1 286 ? 29.274 -0.380 -32.966 1.00 85.31 286 ALA A CA 1
ATOM 2087 C C . ALA A 1 286 ? 29.601 1.011 -33.508 1.00 85.31 286 ALA A C 1
ATOM 2089 O O . ALA A 1 286 ? 29.845 1.952 -32.749 1.00 85.31 286 ALA A O 1
ATOM 2090 N N . TRP A 1 287 ? 29.594 1.130 -34.826 1.00 85.69 287 TRP A N 1
ATOM 2091 C CA . TRP A 1 287 ? 29.802 2.370 -35.552 1.00 85.69 287 TRP A CA 1
ATOM 2092 C C . TRP A 1 287 ? 28.487 2.775 -36.196 1.00 85.69 287 TRP A C 1
ATOM 2094 O O . TRP A 1 287 ? 27.827 1.943 -36.809 1.00 85.69 287 TRP A O 1
ATOM 2104 N N . THR A 1 288 ? 28.114 4.045 -36.085 1.00 85.00 288 THR A N 1
ATOM 2105 C CA . THR A 1 288 ? 26.967 4.597 -36.813 1.00 85.00 288 THR A CA 1
ATOM 2106 C C . THR A 1 288 ? 27.458 5.620 -37.826 1.00 85.00 288 THR A C 1
ATOM 2108 O O . THR A 1 288 ? 28.341 6.432 -37.538 1.00 85.00 288 THR A O 1
ATOM 2111 N N . THR A 1 289 ? 26.906 5.568 -39.031 1.00 84.44 289 THR A N 1
ATOM 2112 C CA . THR A 1 289 ? 27.071 6.605 -40.046 1.00 84.44 289 THR A CA 1
ATOM 2113 C C . THR A 1 289 ? 25.774 6.761 -40.823 1.00 84.44 289 THR A C 1
ATOM 2115 O O . THR A 1 289 ? 24.961 5.846 -40.893 1.00 84.44 289 THR A O 1
ATOM 2118 N N . THR A 1 290 ? 25.554 7.921 -41.425 1.00 84.62 290 THR A N 1
ATOM 2119 C CA . THR A 1 290 ? 24.389 8.146 -42.286 1.00 84.62 290 THR A CA 1
ATOM 2120 C C . THR A 1 290 ? 24.824 8.166 -43.737 1.00 84.62 290 THR A C 1
ATOM 2122 O O . THR A 1 290 ? 25.776 8.871 -44.075 1.00 84.62 290 THR A O 1
ATOM 2125 N N . ALA A 1 291 ? 24.099 7.454 -44.591 1.00 81.56 291 ALA A N 1
ATOM 2126 C CA . ALA A 1 291 ? 24.278 7.500 -46.035 1.00 81.56 291 ALA A CA 1
ATOM 2127 C C . ALA A 1 291 ? 22.968 7.888 -46.720 1.00 81.56 291 ALA A C 1
ATOM 2129 O O . ALA A 1 291 ? 21.879 7.594 -46.227 1.00 81.56 291 ALA A O 1
ATOM 2130 N N . ASP A 1 292 ? 23.074 8.552 -47.864 1.00 83.44 292 ASP A N 1
ATOM 2131 C CA . ASP A 1 292 ? 21.920 8.798 -48.720 1.00 83.44 292 ASP A CA 1
ATOM 2132 C C . ASP A 1 292 ? 21.736 7.569 -49.631 1.00 83.44 292 ASP A C 1
ATOM 2134 O O . ASP A 1 292 ? 22.695 7.087 -50.240 1.00 83.44 292 ASP A O 1
ATOM 2138 N N . TRP A 1 293 ? 20.521 7.019 -49.684 1.00 76.25 293 TRP A N 1
ATOM 2139 C CA . TRP A 1 293 ? 20.189 5.841 -50.487 1.00 76.25 293 TRP A CA 1
ATOM 2140 C C . TRP A 1 293 ? 18.788 5.982 -51.087 1.00 76.25 293 TRP A C 1
ATOM 2142 O O . TRP A 1 293 ? 17.813 6.223 -50.373 1.00 76.25 293 TRP A O 1
ATOM 2152 N N . ALA A 1 294 ? 18.704 5.840 -52.413 1.00 78.69 294 ALA A N 1
ATOM 2153 C CA . ALA A 1 294 ? 17.522 6.184 -53.206 1.00 78.69 294 ALA A CA 1
ATOM 2154 C C . ALA A 1 294 ? 17.012 7.610 -52.883 1.00 78.69 294 ALA A C 1
ATOM 2156 O O . ALA A 1 294 ? 17.799 8.555 -52.912 1.00 78.69 294 ALA A O 1
ATOM 2157 N N . ASP A 1 295 ? 15.723 7.762 -52.562 1.00 75.06 295 ASP A N 1
ATOM 2158 C CA . ASP A 1 295 ? 15.080 9.042 -52.213 1.00 75.06 295 ASP A CA 1
ATOM 2159 C C . ASP A 1 295 ? 15.106 9.350 -50.698 1.00 75.06 295 ASP A C 1
ATOM 2161 O O . ASP A 1 295 ? 14.391 10.235 -50.218 1.00 75.06 295 ASP A O 1
ATOM 2165 N N . GLY A 1 296 ? 15.897 8.609 -49.913 1.00 76.62 296 GLY A N 1
ATOM 2166 C CA . GLY A 1 296 ? 15.920 8.700 -48.455 1.00 76.62 296 GLY A CA 1
ATOM 2167 C C . GLY A 1 296 ? 17.321 8.730 -47.849 1.00 76.62 296 GLY A C 1
ATOM 2168 O O . GLY A 1 296 ? 18.337 8.553 -48.518 1.00 76.62 296 GLY A O 1
ATOM 2169 N N . ARG A 1 297 ? 17.366 8.948 -46.533 1.00 78.94 297 ARG A N 1
ATOM 2170 C CA . ARG A 1 297 ? 18.580 8.816 -45.726 1.00 78.94 297 ARG A CA 1
ATOM 2171 C C . ARG A 1 297 ? 18.484 7.539 -44.905 1.00 78.94 297 ARG A C 1
ATOM 2173 O O . ARG A 1 297 ? 17.505 7.352 -44.186 1.00 78.94 297 ARG A O 1
ATOM 2180 N N . VAL A 1 298 ? 19.498 6.692 -45.010 1.00 81.31 298 VAL A N 1
ATOM 2181 C CA . VAL A 1 298 ? 19.634 5.461 -44.230 1.00 81.31 298 VAL A CA 1
ATOM 2182 C C . VAL A 1 298 ? 20.701 5.633 -43.157 1.00 81.31 298 VAL A C 1
ATOM 2184 O O . VAL A 1 298 ? 21.710 6.314 -43.354 1.00 81.31 298 VAL A O 1
ATOM 2187 N N . GLU A 1 299 ? 20.468 5.022 -42.001 1.00 83.31 299 GLU A N 1
ATOM 2188 C CA . GLU A 1 299 ? 21.456 4.922 -40.932 1.00 83.31 299 GLU A CA 1
ATOM 2189 C C . GLU A 1 299 ? 22.131 3.552 -41.027 1.00 83.31 299 GLU A C 1
ATOM 2191 O O 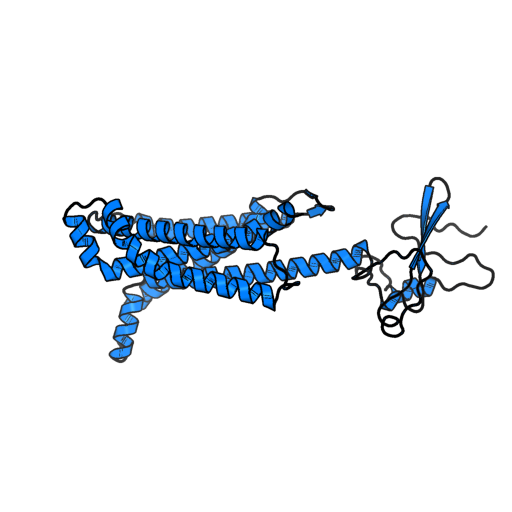. GLU A 1 299 ? 21.479 2.511 -40.962 1.00 83.31 299 GLU A O 1
ATOM 2196 N N . LEU A 1 300 ? 23.440 3.563 -41.240 1.00 84.88 300 LEU A N 1
ATOM 2197 C CA . LEU A 1 300 ? 24.278 2.382 -41.358 1.00 84.88 300 LEU A CA 1
ATOM 2198 C C . LEU A 1 300 ? 24.916 2.098 -40.005 1.00 84.88 300 LEU A C 1
ATOM 2200 O O . LEU A 1 300 ? 25.646 2.932 -39.467 1.00 84.88 300 LEU A O 1
ATOM 2204 N N . TRP A 1 301 ? 24.677 0.893 -39.502 1.00 86.12 301 TRP A N 1
ATOM 2205 C CA . TRP A 1 301 ? 25.277 0.390 -38.275 1.00 86.12 301 TRP A CA 1
ATOM 2206 C C . TRP A 1 301 ? 26.333 -0.663 -38.616 1.00 86.12 301 TRP A C 1
ATOM 2208 O O . TRP A 1 301 ? 26.013 -1.744 -39.105 1.00 86.12 301 TRP A O 1
ATOM 2218 N N . GLY A 1 302 ? 27.602 -0.341 -38.374 1.00 86.31 302 GLY A N 1
ATOM 2219 C CA . GLY A 1 302 ? 28.705 -1.296 -38.407 1.00 86.31 302 GLY A CA 1
ATOM 2220 C C . GLY A 1 302 ? 28.851 -1.966 -37.046 1.00 86.31 302 GLY A C 1
ATOM 2221 O O . GLY A 1 302 ? 28.842 -1.280 -36.028 1.00 86.31 302 GLY A O 1
ATOM 2222 N N . VAL A 1 303 ? 28.996 -3.287 -37.009 1.00 87.44 303 VAL A N 1
ATOM 2223 C CA . VAL A 1 303 ? 29.090 -4.060 -35.760 1.00 87.44 303 VAL A CA 1
ATOM 2224 C C . VAL A 1 303 ? 30.252 -5.045 -35.813 1.00 87.44 303 VAL A C 1
ATOM 2226 O O . VAL A 1 303 ? 30.550 -5.607 -36.868 1.00 87.44 303 VAL A O 1
ATOM 2229 N N . ASP A 1 304 ? 30.903 -5.285 -34.676 1.00 85.88 304 ASP A N 1
ATOM 2230 C CA . ASP A 1 304 ? 31.911 -6.343 -34.563 1.00 85.88 304 ASP A CA 1
ATOM 2231 C C . ASP A 1 304 ? 31.251 -7.728 -34.430 1.00 85.88 304 ASP A C 1
ATOM 2233 O O . ASP A 1 304 ? 30.713 -8.089 -33.382 1.00 85.88 304 ASP A O 1
ATOM 2237 N N . ARG A 1 305 ? 31.337 -8.540 -35.492 1.00 85.75 305 ARG A N 1
ATOM 2238 C CA . ARG A 1 305 ? 30.704 -9.870 -35.575 1.00 85.75 305 ARG A CA 1
ATOM 2239 C C . ARG A 1 305 ? 31.118 -10.815 -34.444 1.00 85.75 305 ARG A C 1
ATOM 2241 O O . ARG A 1 305 ? 30.309 -11.642 -34.031 1.00 85.75 305 ARG A O 1
ATOM 2248 N N . ALA A 1 306 ? 32.353 -10.711 -33.950 1.00 82.56 306 ALA A N 1
ATOM 2249 C CA . ALA A 1 306 ? 32.869 -11.632 -32.939 1.00 82.56 306 ALA A CA 1
ATOM 2250 C C . ALA A 1 306 ? 32.253 -11.394 -31.552 1.00 82.56 306 ALA A C 1
ATOM 2252 O O . ALA A 1 306 ? 32.150 -12.325 -30.753 1.00 82.56 306 ALA A O 1
ATOM 2253 N N . THR A 1 307 ? 31.850 -10.155 -31.260 1.00 84.12 307 THR A N 1
ATOM 2254 C CA . THR A 1 307 ? 31.433 -9.737 -29.913 1.00 84.12 307 THR A CA 1
ATOM 2255 C C . THR A 1 307 ? 29.975 -9.288 -29.838 1.00 84.12 307 THR A C 1
ATOM 2257 O O . THR A 1 307 ? 29.378 -9.352 -28.762 1.00 84.12 307 THR A O 1
ATOM 2260 N N . PHE A 1 308 ? 29.363 -8.887 -30.958 1.00 85.44 308 PHE A N 1
ATOM 2261 C CA . PHE A 1 308 ? 28.040 -8.261 -30.962 1.00 85.44 308 PHE A CA 1
ATOM 2262 C C . PHE A 1 308 ? 26.938 -9.184 -30.428 1.00 85.44 308 PHE A C 1
ATOM 2264 O O . PHE A 1 308 ? 26.183 -8.780 -29.545 1.00 85.44 308 PHE A O 1
ATOM 2271 N N . ALA A 1 309 ? 26.905 -10.450 -30.861 1.00 84.56 309 ALA A N 1
ATOM 2272 C CA . ALA A 1 309 ? 25.907 -11.432 -30.414 1.00 84.56 309 ALA A CA 1
ATOM 2273 C C . ALA A 1 309 ? 25.960 -11.713 -28.901 1.00 84.56 309 ALA A C 1
ATOM 2275 O O . ALA A 1 309 ? 24.962 -12.099 -28.305 1.00 84.56 309 ALA A O 1
ATOM 2276 N N . ALA A 1 310 ? 27.141 -11.565 -28.293 1.00 82.56 310 ALA A N 1
ATOM 2277 C CA . ALA A 1 310 ? 27.366 -11.853 -26.879 1.00 82.56 310 ALA A CA 1
ATOM 2278 C C . ALA A 1 310 ? 27.088 -10.640 -25.974 1.00 82.56 310 ALA A C 1
ATOM 2280 O O . ALA A 1 310 ? 26.809 -10.808 -24.788 1.00 82.56 310 ALA A O 1
ATOM 2281 N N . ALA A 1 311 ? 27.188 -9.426 -26.521 1.00 82.62 311 ALA A N 1
ATOM 2282 C CA . ALA A 1 311 ? 27.034 -8.172 -25.782 1.00 82.62 311 ALA A CA 1
ATOM 2283 C C . ALA A 1 311 ? 25.662 -7.501 -25.975 1.00 82.62 311 ALA A C 1
ATOM 2285 O O . ALA A 1 311 ? 25.350 -6.534 -25.271 1.00 82.62 311 ALA A O 1
ATOM 2286 N N . THR A 1 312 ? 24.861 -7.985 -26.928 1.00 82.50 312 THR A N 1
ATOM 2287 C CA . THR A 1 312 ? 23.551 -7.418 -27.261 1.00 82.50 312 THR A CA 1
ATOM 2288 C C . THR A 1 312 ? 22.451 -8.471 -27.260 1.00 82.50 312 THR A C 1
ATOM 2290 O O . THR A 1 312 ? 22.696 -9.654 -27.492 1.00 82.50 312 THR A O 1
ATOM 2293 N N . ALA A 1 313 ? 21.230 -8.036 -26.965 1.00 80.31 313 ALA A N 1
ATOM 2294 C CA . ALA A 1 313 ? 20.042 -8.873 -26.950 1.00 80.31 313 ALA A CA 1
ATOM 2295 C C . ALA A 1 313 ? 19.091 -8.452 -28.072 1.00 80.31 313 ALA A C 1
ATOM 2297 O O . ALA A 1 313 ? 18.795 -7.269 -28.243 1.00 80.31 313 ALA A O 1
ATOM 2298 N N . LEU A 1 314 ? 18.583 -9.440 -28.808 1.00 78.62 314 LEU A N 1
ATOM 2299 C CA . LEU A 1 314 ? 17.476 -9.266 -29.740 1.00 78.62 314 LEU A CA 1
ATOM 2300 C C . LEU A 1 314 ? 16.190 -9.729 -29.057 1.00 78.62 314 LEU A C 1
ATOM 2302 O O . LEU A 1 314 ? 16.183 -10.761 -28.391 1.00 78.62 314 LEU A O 1
ATOM 2306 N N . ARG A 1 315 ? 15.106 -8.967 -29.214 1.00 73.44 315 ARG A N 1
ATOM 2307 C CA . ARG A 1 315 ? 13.794 -9.343 -28.675 1.00 73.44 315 ARG A CA 1
ATOM 2308 C C . ARG A 1 315 ? 13.262 -10.584 -29.401 1.00 73.44 315 ARG A C 1
ATOM 2310 O O . ARG A 1 315 ? 13.422 -10.686 -30.614 1.00 73.44 315 ARG A O 1
ATOM 2317 N N . ASP A 1 316 ? 12.574 -11.465 -28.677 1.00 72.25 316 ASP A N 1
ATOM 2318 C CA . ASP A 1 316 ? 12.076 -12.752 -29.198 1.00 72.25 316 ASP A CA 1
ATOM 2319 C C . ASP A 1 316 ? 11.106 -12.629 -30.390 1.00 72.25 316 ASP A C 1
ATOM 2321 O O . ASP A 1 316 ? 10.935 -13.574 -31.151 1.00 72.25 316 ASP A O 1
ATOM 2325 N N . ASP A 1 317 ? 10.461 -11.475 -30.569 1.00 72.75 317 ASP A N 1
ATOM 2326 C CA . ASP A 1 317 ? 9.558 -11.178 -31.691 1.00 72.75 317 ASP A CA 1
ATOM 2327 C C . ASP A 1 317 ? 10.211 -10.295 -32.778 1.00 72.75 317 ASP A C 1
ATOM 2329 O O . ASP A 1 317 ? 9.528 -9.827 -33.688 1.00 72.75 317 ASP A O 1
ATOM 2333 N N . GLY A 1 318 ? 11.512 -10.002 -32.657 1.00 70.50 318 GLY A N 1
ATOM 2334 C CA . GLY A 1 318 ? 12.237 -9.103 -33.557 1.00 70.50 318 GLY A CA 1
ATOM 2335 C C . GLY A 1 318 ? 12.701 -9.764 -34.855 1.00 70.50 318 GLY A C 1
ATOM 2336 O O . GLY A 1 318 ? 12.933 -9.069 -35.840 1.00 70.50 318 GLY A O 1
ATOM 2337 N N . SER A 1 319 ? 12.847 -11.089 -34.860 1.00 77.69 319 SER A N 1
ATOM 2338 C CA . SER A 1 319 ? 13.277 -11.897 -36.004 1.00 77.69 319 SER A CA 1
ATOM 2339 C C . SER A 1 319 ? 12.919 -13.363 -35.759 1.00 77.69 319 SER A C 1
ATOM 2341 O O . SER A 1 319 ? 12.948 -13.823 -34.621 1.00 77.69 319 SER A O 1
ATOM 2343 N N . GLU A 1 320 ? 12.631 -14.114 -36.823 1.00 81.50 320 GLU A N 1
ATOM 2344 C CA . GLU A 1 320 ? 12.481 -15.576 -36.749 1.00 81.50 320 GLU A CA 1
ATOM 2345 C C . GLU A 1 320 ? 13.827 -16.290 -36.528 1.00 81.50 320 GLU A C 1
ATOM 2347 O O . GLU A 1 320 ? 13.869 -17.409 -36.018 1.00 81.50 320 GLU A O 1
ATOM 2352 N N . LEU A 1 321 ? 14.933 -15.633 -36.897 1.00 83.38 321 LEU A N 1
ATOM 2353 C CA . LEU A 1 321 ? 16.297 -16.115 -36.693 1.00 83.38 321 LEU A CA 1
ATOM 2354 C C . LEU A 1 321 ? 16.915 -15.517 -35.424 1.00 83.38 321 LEU A C 1
ATOM 2356 O O . LEU A 1 321 ? 16.759 -14.312 -35.187 1.00 83.38 321 LEU A O 1
ATOM 2360 N N . PRO A 1 322 ? 17.673 -16.311 -34.645 1.00 84.69 322 PRO A N 1
ATOM 2361 C CA . PRO A 1 322 ? 18.409 -15.800 -33.501 1.00 84.69 322 PRO A CA 1
ATOM 2362 C C . PRO A 1 322 ? 19.514 -14.837 -33.955 1.00 84.69 322 PRO A C 1
ATOM 2364 O O . PRO A 1 322 ? 20.061 -14.939 -35.054 1.00 84.69 322 PRO A O 1
ATOM 2367 N N . LEU A 1 323 ? 19.881 -13.907 -33.073 1.00 84.19 323 LEU A N 1
ATOM 2368 C CA . LEU A 1 323 ? 20.826 -12.829 -33.378 1.00 84.19 323 LEU A CA 1
ATOM 2369 C C . LEU A 1 323 ? 22.186 -13.330 -33.899 1.00 84.19 323 LEU A C 1
ATOM 2371 O O . LEU A 1 323 ? 22.760 -12.725 -34.801 1.00 84.19 323 LEU A O 1
ATOM 2375 N N . ALA A 1 324 ? 22.689 -14.441 -33.357 1.00 85.38 324 ALA A N 1
ATOM 2376 C CA . ALA A 1 324 ? 23.946 -15.041 -33.800 1.00 85.38 324 ALA A CA 1
ATOM 2377 C C . ALA A 1 324 ? 23.899 -15.472 -35.278 1.00 85.38 324 ALA A C 1
ATOM 2379 O O . ALA A 1 324 ? 24.855 -15.231 -36.015 1.00 85.38 324 ALA A O 1
ATOM 2380 N N . ASP A 1 325 ? 22.770 -16.029 -35.719 1.00 86.69 325 ASP A N 1
ATOM 2381 C CA . ASP A 1 325 ? 22.583 -16.486 -37.098 1.00 86.69 325 ASP A CA 1
ATOM 2382 C C . ASP A 1 325 ? 22.432 -15.295 -38.051 1.00 86.69 325 ASP A C 1
ATOM 2384 O O . ASP A 1 325 ? 22.981 -15.309 -39.149 1.00 86.69 325 ASP A O 1
ATOM 2388 N N . LEU A 1 326 ? 21.777 -14.214 -37.610 1.00 86.38 326 LEU A N 1
ATOM 2389 C CA . LEU A 1 326 ? 21.732 -12.961 -38.369 1.00 86.38 326 LEU A CA 1
ATOM 2390 C C . LEU A 1 326 ? 23.138 -12.380 -38.576 1.00 86.38 326 LEU A C 1
ATOM 2392 O O . LEU A 1 326 ? 23.509 -12.027 -39.688 1.00 86.38 326 LEU A O 1
ATOM 2396 N N . ILE A 1 327 ? 23.966 -12.326 -37.533 1.00 87.44 327 ILE A N 1
ATOM 2397 C CA . ILE A 1 327 ? 25.339 -11.800 -37.638 1.00 87.44 327 ILE A CA 1
ATOM 2398 C C . ILE A 1 327 ? 26.224 -12.700 -38.511 1.00 87.44 327 ILE A C 1
ATOM 2400 O O . ILE A 1 327 ? 27.149 -12.216 -39.177 1.00 87.44 327 ILE A O 1
ATOM 2404 N N . ALA A 1 328 ? 25.941 -14.004 -38.550 1.00 85.62 328 ALA A N 1
ATOM 2405 C CA . ALA A 1 328 ? 26.621 -14.927 -39.447 1.00 85.62 328 ALA A CA 1
ATOM 2406 C C . ALA A 1 328 ? 26.382 -14.562 -40.925 1.00 85.62 328 ALA A C 1
ATOM 2408 O O . ALA A 1 328 ? 27.327 -14.634 -41.705 1.00 85.62 328 ALA A O 1
ATOM 2409 N N . LEU A 1 329 ? 25.195 -14.056 -41.290 1.00 84.69 329 LEU A N 1
ATOM 2410 C CA . LEU A 1 329 ? 24.877 -13.605 -42.657 1.00 84.69 329 LEU A CA 1
ATOM 2411 C C . LEU A 1 329 ? 25.685 -12.379 -43.112 1.00 84.69 329 LEU A C 1
ATOM 2413 O O . LEU A 1 329 ? 25.801 -12.136 -44.311 1.00 84.69 329 LEU A O 1
ATOM 2417 N N . LEU A 1 330 ? 26.286 -11.625 -42.186 1.00 83.88 330 LEU A N 1
ATOM 2418 C CA . LEU A 1 330 ? 27.151 -10.479 -42.494 1.00 83.88 330 LEU A CA 1
ATOM 2419 C C . LEU A 1 330 ? 28.583 -10.896 -42.890 1.00 83.88 330 LEU A C 1
ATOM 2421 O O . LEU A 1 330 ? 29.519 -10.107 -42.756 1.00 83.88 330 LEU A O 1
ATOM 2425 N N . GLU A 1 331 ? 28.794 -12.137 -43.336 1.00 81.75 331 GLU A N 1
ATOM 2426 C CA . GLU A 1 331 ? 30.112 -12.611 -43.760 1.00 81.75 331 GLU A CA 1
ATOM 2427 C C . GLU A 1 331 ? 30.554 -11.967 -45.076 1.00 81.75 331 GLU A C 1
ATOM 2429 O O . GLU A 1 331 ? 29.930 -12.206 -46.112 1.00 81.75 331 GLU A O 1
ATOM 2434 N N . PRO A 1 332 ? 31.633 -11.164 -45.083 1.00 73.62 332 PRO A N 1
ATOM 2435 C CA . PRO A 1 332 ? 32.104 -10.565 -46.318 1.00 73.62 332 PRO A CA 1
ATOM 2436 C C . PRO A 1 332 ? 32.603 -11.664 -47.257 1.00 73.62 332 PRO A C 1
ATOM 2438 O O . PRO A 1 332 ? 33.553 -12.383 -46.948 1.00 73.62 332 PRO A O 1
ATOM 2441 N N . THR A 1 333 ? 31.979 -11.770 -48.428 1.00 75.25 333 THR A N 1
ATOM 2442 C CA . THR A 1 333 ? 32.474 -12.628 -49.504 1.00 75.25 333 THR A CA 1
ATOM 2443 C C . THR A 1 333 ? 33.422 -11.807 -50.374 1.00 75.25 333 THR A C 1
ATOM 2445 O O . THR A 1 333 ? 33.126 -10.679 -50.768 1.00 75.25 333 THR A O 1
ATOM 2448 N N . VAL A 1 334 ? 34.618 -12.337 -50.631 1.00 69.25 334 VAL A N 1
ATOM 2449 C CA . VAL A 1 334 ? 35.643 -11.622 -51.403 1.00 69.25 334 VAL A CA 1
ATOM 2450 C C . VAL A 1 334 ? 35.126 -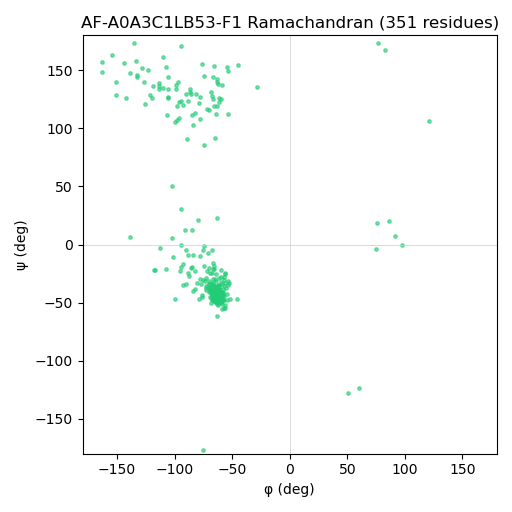11.378 -52.824 1.00 69.25 334 VAL A C 1
ATOM 2452 O O . VAL A 1 334 ? 34.858 -12.328 -53.553 1.00 69.25 334 VAL A O 1
ATOM 2455 N N . GLY A 1 335 ? 35.017 -10.107 -53.221 1.00 67.31 335 GLY A N 1
ATOM 2456 C CA . GLY A 1 335 ? 34.583 -9.701 -54.563 1.00 67.31 335 GLY A CA 1
ATOM 2457 C C . GLY A 1 335 ? 33.103 -9.328 -54.696 1.00 67.31 335 GLY A C 1
ATOM 2458 O O . GLY A 1 335 ? 32.702 -8.925 -55.783 1.00 67.31 335 GLY A O 1
ATOM 2459 N N . THR A 1 336 ? 32.310 -9.401 -53.622 1.00 72.19 336 THR A N 1
ATOM 2460 C CA . THR A 1 336 ? 30.910 -8.941 -53.605 1.00 72.19 336 THR A CA 1
ATOM 2461 C C . THR A 1 336 ? 30.746 -7.680 -52.748 1.00 72.19 336 THR A C 1
ATOM 2463 O O . THR A 1 336 ? 31.603 -7.395 -51.903 1.00 72.19 336 THR A O 1
ATOM 2466 N N . PRO A 1 337 ? 29.652 -6.913 -52.921 1.00 73.81 337 PRO A N 1
ATOM 2467 C CA . PRO A 1 337 ? 29.293 -5.840 -51.998 1.00 73.81 337 PRO A CA 1
ATOM 2468 C C . PRO A 1 337 ? 29.228 -6.351 -50.553 1.00 73.81 337 PRO A C 1
ATOM 2470 O O . PRO A 1 337 ? 28.911 -7.521 -50.318 1.00 73.81 337 PRO A O 1
ATOM 2473 N N . ALA A 1 338 ? 29.533 -5.482 -49.586 1.00 77.50 338 ALA A N 1
ATOM 2474 C CA . ALA A 1 338 ? 29.433 -5.838 -48.176 1.00 77.50 338 ALA A CA 1
ATOM 2475 C C . ALA A 1 338 ? 27.977 -6.226 -47.848 1.00 77.50 338 ALA A C 1
ATOM 2477 O O . ALA A 1 338 ? 27.074 -5.432 -48.132 1.00 77.50 338 ALA A O 1
ATOM 2478 N N . PRO A 1 339 ? 27.729 -7.421 -47.282 1.00 81.81 339 PRO A N 1
ATOM 2479 C CA . PRO A 1 339 ? 26.381 -7.841 -46.929 1.00 81.81 339 PRO A CA 1
ATOM 2480 C C . PRO A 1 339 ? 25.809 -6.906 -45.861 1.00 81.81 339 PRO A C 1
ATOM 2482 O O . PRO A 1 339 ? 26.507 -6.506 -44.929 1.00 81.81 339 PRO A O 1
ATOM 2485 N N . ALA A 1 340 ? 24.531 -6.567 -46.000 1.00 82.25 340 ALA A N 1
ATOM 2486 C CA . ALA A 1 340 ? 23.815 -5.705 -45.073 1.00 82.25 340 ALA A CA 1
ATOM 2487 C C . ALA A 1 340 ? 22.465 -6.330 -44.721 1.00 82.25 340 ALA A C 1
ATOM 2489 O O . ALA A 1 340 ? 21.812 -6.944 -45.564 1.00 82.25 340 ALA A O 1
ATOM 2490 N N . ILE A 1 341 ? 22.046 -6.151 -43.470 1.00 84.88 341 ILE A N 1
ATOM 2491 C CA . ILE A 1 341 ? 20.734 -6.578 -42.988 1.00 84.88 341 ILE A CA 1
ATOM 2492 C C . ILE A 1 341 ? 19.876 -5.336 -42.824 1.00 84.88 341 ILE A C 1
ATOM 2494 O O . ILE A 1 341 ? 20.256 -4.386 -42.139 1.00 84.88 341 ILE A O 1
ATOM 2498 N N . VAL A 1 342 ? 18.711 -5.352 -43.459 1.00 82.19 342 VAL A N 1
ATOM 2499 C CA . VAL A 1 342 ? 17.728 -4.282 -43.336 1.00 82.19 342 VAL A CA 1
ATOM 2500 C C . VAL A 1 342 ? 16.928 -4.478 -42.057 1.00 82.19 342 VAL A C 1
ATOM 2502 O O . VAL A 1 342 ? 16.379 -5.550 -41.814 1.00 82.19 342 VAL A O 1
ATOM 2505 N N . VAL A 1 343 ? 16.822 -3.416 -41.261 1.00 76.19 343 VAL A N 1
ATOM 2506 C CA . VAL A 1 343 ? 16.036 -3.391 -40.026 1.00 76.19 343 VAL A CA 1
ATOM 2507 C C . VAL A 1 343 ? 14.955 -2.319 -40.151 1.00 76.19 343 VAL A C 1
ATOM 2509 O O . VAL A 1 343 ? 15.255 -1.161 -40.431 1.00 76.19 343 VAL A O 1
ATOM 2512 N N . GLY A 1 344 ? 13.691 -2.690 -39.924 1.00 65.94 344 GLY A N 1
ATOM 2513 C CA . GLY A 1 344 ? 12.591 -1.727 -39.792 1.00 65.94 344 GLY A CA 1
ATOM 2514 C C . GLY A 1 344 ? 11.903 -1.263 -41.085 1.00 65.94 344 GLY A C 1
ATOM 2515 O O . GLY A 1 344 ? 11.224 -0.237 -41.045 1.00 65.94 344 GLY A O 1
ATOM 2516 N N . GLY A 1 345 ? 12.009 -1.992 -42.203 1.00 59.19 345 GLY A N 1
ATOM 2517 C CA . GLY A 1 345 ? 11.246 -1.678 -43.419 1.00 59.19 345 GLY A CA 1
ATOM 2518 C C . GLY A 1 345 ? 11.160 -2.816 -44.442 1.00 59.19 345 GLY A C 1
ATOM 2519 O O . GLY A 1 345 ? 12.025 -3.688 -44.470 1.00 59.19 345 GLY A O 1
ATOM 2520 N N . ASP A 1 346 ? 10.135 -2.764 -45.302 1.00 48.69 346 ASP A N 1
ATOM 2521 C CA . ASP A 1 346 ? 10.080 -3.504 -46.572 1.00 48.69 346 ASP A CA 1
ATOM 2522 C C . ASP A 1 346 ? 11.023 -2.817 -47.566 1.00 48.69 346 ASP A C 1
ATOM 2524 O O . ASP A 1 346 ? 10.629 -1.944 -48.342 1.00 48.69 346 ASP A O 1
ATOM 2528 N N . LEU A 1 347 ? 12.300 -3.178 -47.518 1.00 47.78 347 LEU A N 1
ATOM 2529 C CA . LEU A 1 347 ? 13.206 -2.920 -48.626 1.00 47.78 347 LEU A CA 1
ATOM 2530 C C . LEU A 1 347 ? 13.244 -4.191 -49.454 1.00 47.78 347 LEU A C 1
ATOM 2532 O O . LEU A 1 347 ? 13.773 -5.208 -49.012 1.00 47.78 347 LEU A O 1
ATOM 2536 N N . ALA A 1 348 ? 12.635 -4.138 -50.640 1.00 39.88 348 ALA A N 1
ATOM 2537 C CA . ALA A 1 348 ? 12.793 -5.191 -51.627 1.00 39.88 348 ALA A CA 1
ATOM 2538 C C . ALA A 1 348 ? 14.297 -5.383 -51.851 1.00 39.88 348 ALA A C 1
ATOM 2540 O O . ALA A 1 348 ? 14.976 -4.478 -52.339 1.00 39.88 348 ALA A O 1
ATOM 2541 N N . VAL A 1 349 ? 14.811 -6.537 -51.427 1.00 39.25 349 VAL A N 1
ATOM 2542 C CA . VAL A 1 349 ? 16.176 -6.976 -51.708 1.00 39.25 349 VAL A CA 1
ATOM 2543 C C . VAL A 1 349 ? 16.241 -7.174 -53.220 1.00 39.25 349 VAL A C 1
ATOM 2545 O O . VAL A 1 349 ? 15.809 -8.196 -53.745 1.00 39.25 349 VAL A O 1
ATOM 2548 N N . GLY A 1 350 ? 16.637 -6.113 -53.920 1.00 35.09 350 GLY A N 1
ATOM 2549 C CA . GLY A 1 350 ? 16.732 -6.064 -55.368 1.00 35.09 350 GLY A CA 1
ATOM 2550 C C . GLY A 1 350 ? 17.993 -6.768 -55.837 1.00 35.09 350 GLY A C 1
ATOM 2551 O O . GLY A 1 350 ? 19.083 -6.481 -55.347 1.00 35.09 350 GLY A O 1
ATOM 2552 N N . GLU A 1 351 ? 17.779 -7.696 -56.762 1.00 29.31 351 GLU A N 1
ATOM 2553 C CA . GLU A 1 351 ? 18.757 -8.469 -57.514 1.00 29.31 351 GLU A CA 1
ATOM 2554 C C . GLU A 1 351 ? 19.922 -7.637 -58.069 1.00 29.31 351 GLU A C 1
ATOM 2556 O O . GLU A 1 351 ? 19.819 -6.437 -58.325 1.00 29.31 351 GLU A O 1
ATOM 2561 N N . GLU A 1 352 ? 21.022 -8.361 -58.255 1.00 28.81 352 GLU A N 1
ATOM 2562 C CA . GLU A 1 352 ? 22.259 -8.018 -58.948 1.00 28.81 352 GLU A CA 1
ATOM 2563 C C . GLU A 1 352 ? 22.098 -6.998 -60.093 1.00 28.81 352 GLU A C 1
ATOM 2565 O O . GLU A 1 352 ? 21.233 -7.133 -60.961 1.00 28.81 352 GLU A O 1
ATOM 2570 N N . ALA A 1 353 ? 23.016 -6.028 -60.133 1.00 28.14 353 ALA A N 1
ATOM 2571 C CA . ALA A 1 353 ? 23.383 -5.300 -61.345 1.00 28.14 353 ALA A CA 1
ATOM 2572 C C . ALA A 1 353 ? 24.885 -5.446 -61.593 1.00 28.14 353 ALA A C 1
ATOM 2574 O O . ALA A 1 353 ? 25.656 -5.250 -60.620 1.00 28.14 353 ALA A O 1
#

Mean predicted aligned error: 13.34 Å

Foldseek 3Di:
DVVVVCVLCVLLVVLQLVLVLLLLLLVLVVVLVVCVVVLQVCVVVVNQLLVQLVVCLVVLLVVLVVVLVVVLVVVLVCCCPVNPHNDDDPVNVVVSVVVSVVSSVVSSVSSSSSSSVSSNCSNDPDPPPPVVVVVLVVVLVVLVVLLVVLCVCCVVQNAFDDDDPDGDDHDVSVVCNLVSVLVSVLSVQLVVQLVVLQVCCPDDPPPDPVVSVVSNVCSVPSRSNSSNVSSVSSNVSSVVVVVVSVVVVVVVLQVCCQVPPQANDDDDDPDDDDDDPVCQQADWDKDWDWDDDDPDIDIDIDTDLVRSLRNGADDPPQDPDRPNVVSVQQDDDPPDPRDDDDHDDPDPPDDDD

Secondary structure (DSSP, 8-state):
-HHHHHHHHHHHHHHHHHHHHHHHHHHHHHHHHHTHHHHHHHHHTT--HHHHHHHHHHHHHHHHHHHHHHHHHHHHHHHHHHSS-S---HHHHHHHHHHHHHHHHHHHHHHHHHHHHHHHTTT-----HHHHHHHHHHHHHHHHHHHHHHHHHHHHH-S-EEETTEEE---HHHHTHHHHHHHHHHHHHHHHHHHHHHHHTT--TTS-HHHHHHHHHHHHTHHHHHHHHHHHHHHHHHHHHHHHHHHHHHHHHHHHHHHHHSSS-----SS-----TTTTTT---EEEEEEEETTEEEEEEEE-TTTHHHH----TTS-SS-HHHHHHTT-PPTTSPPP----SS--------

Solvent-accessible surface area (backbone atoms only — not comparable to full-atom values): 20051 Å² total; per-residue (Å²): 109,72,72,52,56,53,58,72,45,42,60,57,52,52,44,48,51,53,27,54,50,49,34,46,51,30,53,38,52,48,54,44,56,76,41,40,69,60,38,37,52,46,36,73,72,66,53,54,39,67,57,56,15,58,69,47,40,63,63,46,46,66,58,42,50,59,51,44,52,51,52,49,50,52,52,48,52,49,42,51,74,72,38,100,54,72,78,76,56,72,65,57,54,53,52,48,52,52,51,51,53,49,49,46,51,52,48,44,51,54,36,23,50,52,41,12,54,51,24,50,56,61,72,50,78,78,89,58,71,67,59,61,67,56,50,51,59,48,53,32,50,52,31,43,49,50,20,53,52,14,45,54,41,27,73,73,71,39,69,67,42,68,61,85,88,48,76,51,72,54,55,70,57,32,67,38,20,68,54,32,42,50,51,20,53,29,43,48,51,32,51,51,50,46,53,52,33,63,65,48,60,81,56,59,86,86,46,58,73,72,58,30,54,56,51,49,52,54,40,74,41,44,65,52,55,34,34,50,51,30,24,51,50,36,48,54,48,44,50,54,52,51,50,54,52,52,50,53,52,49,50,51,50,50,54,47,25,32,71,77,64,26,23,94,73,86,79,94,70,93,62,94,80,81,76,51,83,91,42,52,82,60,42,60,63,73,46,79,48,77,46,80,51,93,99,45,79,44,80,46,75,47,68,42,73,93,32,38,58,73,34,39,50,75,60,86,87,75,49,100,62,58,59,59,61,56,52,56,63,52,58,72,52,92,92,55,78,77,53,80,83,86,80,94,67,94,68,80,86,72,77,91,130

Sequence (353 aa):
MRDTVARSLAPVRVASLLSIACVLIAATVLLGRERRRELRLLAMRGEHPARIALAFTPSLLAAALPAGVLGFASAWLTVTHFGPSALLETHAIRSAVLAATACVLAGVMLAATTIGVLADRSVDHPTRHVHARFLLPLGCLTLCALTLWSFRRLDTVGGIRTYGVQARGGDMLALGFPLSLLLAVTAATALVLRAAITHARLSGGRLPRALRLGWRRVVLEAGPTVATVAAAALAAGSMITATALADGARDQLHDKAAVYVGSDLAVTLFDEPVLSPSLASRATLAWTTTADWADGRVELWGVDRATFAAATALRDDGSELPLADLIALLEPTVGTPAPAIVVGGDLAVGEEA